Protein AF-B9THS4-F1 (afdb_monomer)

Organism: Ricinus communis (NCBI:txid3988)

Nearest PDB structures (foldseek):
  7nql-assembly1_BL  TM=8.645E-01  e=3.986E-08  Homo sapiens
  1j26-assembly1_A  TM=7.682E-01  e=1.396E-07  Mus musculus
  7l20-assembly1_p  TM=8.336E-01  e=6.831E-06  Homo sapiens
  7pnw-assembly1_1  TM=5.838E-01  e=2.404E-04  Mus musculus
  6zsg-assembly1_A1  TM=5.417E-01  e=1.096E-03  Homo sapiens

Structure (mmCIF, N/CA/C/O backbone):
data_AF-B9THS4-F1
#
_entry.id   AF-B9THS4-F1
#
loop_
_atom_site.group_PDB
_atom_site.id
_atom_site.type_symbol
_atom_site.label_atom_id
_atom_site.label_alt_id
_atom_site.label_comp_id
_atom_site.label_asym_id
_atom_site.label_entity_id
_atom_site.label_seq_id
_atom_site.pdbx_PDB_ins_code
_atom_site.Cartn_x
_atom_site.Cartn_y
_atom_site.Cartn_z
_atom_site.occupancy
_atom_site.B_iso_or_equiv
_atom_site.auth_seq_id
_atom_site.auth_comp_id
_atom_site.auth_asym_id
_atom_site.auth_atom_id
_atom_site.pdbx_PDB_model_num
ATOM 1 N N . MET A 1 1 ? 13.144 23.061 -13.893 1.00 38.75 1 MET A N 1
ATOM 2 C CA . MET A 1 1 ? 11.911 22.838 -13.105 1.00 38.75 1 MET A CA 1
ATOM 3 C C . MET A 1 1 ? 12.045 21.545 -12.310 1.00 38.75 1 MET A C 1
ATOM 5 O O . MET A 1 1 ? 11.688 20.489 -12.812 1.00 38.75 1 MET A O 1
ATOM 9 N N . ALA A 1 2 ? 12.609 21.603 -11.104 1.00 37.94 2 ALA A N 1
ATOM 10 C CA . ALA A 1 2 ? 12.740 20.443 -10.224 1.00 37.94 2 ALA A CA 1
ATOM 11 C C . ALA A 1 2 ? 12.026 20.760 -8.909 1.00 37.94 2 ALA A C 1
ATOM 13 O O . ALA A 1 2 ? 12.577 21.412 -8.031 1.00 37.94 2 ALA A O 1
ATOM 14 N N . ALA A 1 3 ? 10.767 20.346 -8.814 1.00 46.94 3 ALA A N 1
ATOM 15 C CA . ALA A 1 3 ? 9.977 20.435 -7.597 1.00 46.94 3 ALA A CA 1
ATOM 16 C C . ALA A 1 3 ? 9.198 19.128 -7.444 1.00 46.94 3 ALA A C 1
ATOM 18 O O . ALA A 1 3 ? 8.042 19.031 -7.843 1.00 46.94 3 ALA A O 1
ATOM 19 N N . THR A 1 4 ? 9.834 18.095 -6.893 1.00 42.94 4 THR A N 1
ATOM 20 C CA . THR A 1 4 ? 9.134 16.859 -6.523 1.00 42.94 4 THR A CA 1
ATOM 21 C C . THR A 1 4 ? 9.626 16.337 -5.178 1.00 42.94 4 THR A C 1
ATOM 23 O O . THR A 1 4 ? 10.477 15.462 -5.098 1.00 42.94 4 THR A O 1
ATOM 26 N N . ARG A 1 5 ? 9.002 16.892 -4.133 1.00 42.81 5 ARG A N 1
ATOM 27 C CA . ARG A 1 5 ? 8.392 16.151 -3.016 1.00 42.81 5 ARG A CA 1
ATOM 28 C C . ARG A 1 5 ? 9.317 15.244 -2.197 1.00 42.81 5 ARG A C 1
ATOM 30 O O . ARG A 1 5 ? 9.174 14.026 -2.185 1.00 42.81 5 ARG A O 1
ATOM 37 N N . THR A 1 6 ? 10.142 15.880 -1.375 1.00 42.28 6 THR A N 1
ATOM 38 C CA . THR A 1 6 ? 10.652 15.302 -0.126 1.00 42.28 6 THR A CA 1
ATOM 39 C C . THR A 1 6 ? 9.579 15.442 0.957 1.00 42.28 6 THR A C 1
ATOM 41 O O . THR A 1 6 ? 9.545 16.451 1.647 1.00 42.28 6 THR A O 1
ATOM 44 N N . ALA A 1 7 ? 8.659 14.480 1.068 1.00 47.56 7 ALA A N 1
ATOM 45 C CA . ALA A 1 7 ? 7.826 14.274 2.263 1.00 47.56 7 ALA A CA 1
ATOM 46 C C . ALA A 1 7 ? 6.984 13.006 2.078 1.00 47.56 7 ALA A C 1
ATOM 48 O O . ALA A 1 7 ? 5.902 13.051 1.493 1.00 47.56 7 ALA A O 1
ATOM 49 N N . THR A 1 8 ? 7.469 11.839 2.504 1.00 46.97 8 THR A N 1
ATOM 50 C CA . THR A 1 8 ? 6.607 10.640 2.565 1.00 46.97 8 THR A CA 1
ATOM 51 C C . THR A 1 8 ? 7.077 9.646 3.622 1.00 46.97 8 THR A C 1
ATOM 53 O O . THR A 1 8 ? 7.247 8.461 3.371 1.00 46.97 8 THR A O 1
ATOM 56 N N . THR A 1 9 ? 7.280 10.150 4.835 1.00 48.22 9 THR A N 1
ATOM 57 C CA . THR A 1 9 ? 7.424 9.342 6.054 1.00 48.22 9 THR A CA 1
ATOM 58 C C . THR A 1 9 ? 6.512 9.934 7.127 1.00 48.22 9 THR A C 1
ATOM 60 O O . THR A 1 9 ? 6.994 10.522 8.087 1.00 48.22 9 THR A O 1
ATOM 63 N N . MET A 1 10 ? 5.193 9.881 6.915 1.00 44.97 10 MET A N 1
ATOM 64 C CA . MET A 1 10 ? 4.196 10.479 7.821 1.00 44.97 10 MET A CA 1
ATOM 65 C C . MET A 1 10 ? 2.877 9.687 7.842 1.00 44.97 10 MET A C 1
ATOM 67 O O . MET A 1 10 ? 1.822 10.293 7.723 1.00 44.97 10 MET A O 1
ATOM 71 N N . ILE A 1 11 ? 2.890 8.348 7.929 1.00 54.62 11 ILE A N 1
ATOM 72 C CA . ILE A 1 11 ? 1.607 7.601 7.971 1.00 54.62 11 ILE A CA 1
ATOM 73 C C . ILE A 1 11 ? 1.424 6.677 9.191 1.00 54.62 11 ILE A C 1
ATOM 75 O O . ILE A 1 11 ? 0.288 6.461 9.587 1.00 54.62 11 ILE A O 1
ATOM 79 N N . LEU A 1 12 ? 2.467 6.284 9.937 1.00 46.41 12 LEU A N 1
ATOM 80 C CA . LEU A 1 12 ? 2.270 5.399 11.108 1.00 46.41 12 LEU A CA 1
ATOM 81 C C . LEU A 1 12 ? 2.688 5.941 12.485 1.00 46.41 12 LEU A C 1
ATOM 83 O O . LEU A 1 12 ? 2.545 5.234 13.480 1.00 46.41 12 LEU A O 1
ATOM 87 N N . LYS A 1 13 ? 3.144 7.196 12.607 1.00 42.81 13 LYS A N 1
ATOM 88 C CA . LYS A 1 13 ? 3.424 7.787 13.938 1.00 42.81 13 LYS A CA 1
ATOM 89 C C . LYS A 1 13 ? 2.198 8.399 14.629 1.00 42.81 13 LYS A C 1
ATOM 91 O O . LYS A 1 13 ? 2.188 8.483 15.852 1.00 42.81 13 LYS A O 1
ATOM 96 N N . GLU A 1 14 ? 1.149 8.743 13.884 1.00 43.16 14 GLU A N 1
ATOM 97 C CA . GLU A 1 14 ? -0.042 9.417 14.434 1.00 43.16 14 GLU A CA 1
ATOM 98 C C . GLU A 1 14 ? -1.097 8.463 15.023 1.00 43.16 14 GLU A C 1
ATOM 100 O O . GLU A 1 14 ? -1.969 8.895 15.772 1.00 43.16 14 GLU A O 1
ATOM 105 N N . MET A 1 15 ? -1.017 7.151 14.765 1.00 46.03 15 MET A N 1
ATOM 106 C CA . MET A 1 15 ? -1.983 6.195 15.332 1.00 46.03 15 MET A CA 1
ATOM 107 C C . MET A 1 15 ? -1.608 5.663 16.724 1.00 46.03 15 MET A C 1
ATOM 109 O O . MET A 1 15 ? -2.479 5.127 17.405 1.00 46.03 15 MET A O 1
ATOM 113 N N . VAL A 1 16 ? -0.362 5.837 17.192 1.00 44.09 16 VAL A N 1
ATOM 114 C CA . VAL A 1 16 ? 0.070 5.325 18.512 1.00 44.09 16 VAL A CA 1
ATOM 115 C C . VAL A 1 16 ? -0.050 6.372 19.632 1.00 44.09 16 VAL A C 1
ATOM 117 O O . VAL A 1 16 ? -0.263 6.002 20.783 1.00 44.09 16 VAL A O 1
ATOM 120 N N . TYR A 1 17 ? -0.011 7.679 19.338 1.00 44.03 17 TYR A N 1
ATOM 121 C CA . TYR A 1 17 ? -0.037 8.716 20.389 1.00 44.03 17 TYR A CA 1
ATOM 122 C C . TYR A 1 17 ? -1.425 9.245 20.782 1.00 44.03 17 TYR A C 1
ATOM 124 O O . TYR A 1 17 ? -1.550 9.921 21.803 1.00 44.03 17 TYR A O 1
ATOM 132 N N . CYS A 1 18 ? -2.495 8.904 20.059 1.00 35.47 18 CYS A N 1
ATOM 133 C CA . CYS A 1 18 ? -3.838 9.426 20.347 1.00 35.47 18 CYS A CA 1
ATOM 134 C C . CYS A 1 18 ? -4.707 8.500 21.228 1.00 35.47 18 CYS A C 1
ATOM 136 O O . CYS A 1 18 ? -5.932 8.592 21.205 1.00 35.47 18 CYS A O 1
ATOM 138 N N . ARG A 1 19 ? -4.093 7.600 22.016 1.00 37.38 19 ARG A N 1
ATOM 139 C CA . ARG A 1 19 ? -4.801 6.780 23.025 1.00 37.38 19 ARG A CA 1
ATOM 140 C C . ARG A 1 19 ? -4.338 7.004 24.471 1.00 37.38 19 ARG A C 1
ATOM 142 O O . ARG A 1 19 ? -4.827 6.313 25.355 1.00 37.38 19 ARG A O 1
ATOM 149 N N . LEU A 1 20 ? -3.443 7.968 24.733 1.00 38.69 20 LEU A N 1
ATOM 150 C CA . LEU A 1 20 ? -2.870 8.189 26.074 1.00 38.69 20 LEU A CA 1
ATOM 151 C C . LEU A 1 20 ? -3.111 9.583 26.685 1.00 38.69 20 LEU A C 1
ATOM 153 O O . LEU A 1 20 ? -2.377 9.995 27.578 1.00 38.69 20 LEU A O 1
ATOM 157 N N . ARG A 1 21 ? -4.118 10.340 26.229 1.00 40.75 21 ARG A N 1
ATOM 158 C CA . ARG A 1 21 ? -4.402 11.668 26.807 1.00 40.75 21 ARG A CA 1
ATOM 159 C C . ARG A 1 21 ? -5.883 12.014 26.878 1.00 40.75 21 ARG A C 1
ATOM 161 O O . ARG A 1 21 ? -6.275 13.089 26.454 1.00 40.75 21 ARG A O 1
ATOM 168 N N . LEU A 1 22 ? -6.707 11.126 27.425 1.00 41.06 22 LEU A N 1
ATOM 169 C CA . LEU A 1 22 ? -8.078 11.468 27.819 1.00 41.06 22 LEU A CA 1
ATOM 170 C C . LEU A 1 22 ? -8.482 10.691 29.076 1.00 41.06 22 LEU A C 1
ATOM 172 O O . LEU A 1 22 ? -9.355 9.835 29.033 1.00 41.06 22 LEU A O 1
ATOM 176 N N . SER A 1 23 ? -7.841 11.001 30.202 1.00 43.81 23 SER A N 1
ATOM 177 C CA . SER A 1 23 ? -8.435 10.801 31.529 1.00 43.81 23 SER A CA 1
ATOM 178 C C . SER A 1 23 ? -7.561 11.443 32.608 1.00 43.81 23 SER A C 1
ATOM 180 O O . SER A 1 23 ? -6.362 11.192 32.652 1.00 43.81 23 SER A O 1
ATOM 182 N N . PHE A 1 24 ? -8.208 12.208 33.491 1.00 43.06 24 PHE A N 1
ATOM 183 C CA . PHE A 1 24 ? -7.712 12.789 34.747 1.00 43.06 24 PHE A CA 1
ATOM 184 C C . PHE A 1 24 ? -6.861 14.067 34.697 1.00 43.06 24 PHE A C 1
ATOM 186 O O . PHE A 1 24 ? -5.642 14.049 34.570 1.00 43.06 24 PHE A O 1
ATOM 193 N N . SER A 1 25 ? -7.531 15.201 34.922 1.00 35.59 25 SER A N 1
ATOM 194 C CA . SER A 1 25 ? -7.175 16.206 35.948 1.00 35.59 25 SER A CA 1
ATOM 195 C C . SER A 1 25 ? -8.314 17.240 36.003 1.00 35.59 25 SER A C 1
ATOM 197 O O . SER A 1 25 ? -8.512 18.023 35.085 1.00 35.59 25 SER A O 1
ATOM 199 N N . SER A 1 26 ? -9.316 17.015 36.856 1.00 38.00 26 SER A N 1
ATOM 200 C CA . SER A 1 26 ? -9.448 17.639 38.185 1.00 38.00 26 SER A CA 1
ATOM 201 C C . SER A 1 26 ? -9.436 19.171 38.135 1.00 38.00 26 SER A C 1
ATOM 203 O O . SER A 1 26 ? -8.382 19.799 38.064 1.00 38.00 26 SER A O 1
ATOM 205 N N . LEU A 1 27 ? -10.641 19.742 38.206 1.00 37.12 27 LEU A N 1
ATOM 206 C CA . LEU A 1 27 ? -10.894 21.156 38.447 1.00 37.12 27 LEU A CA 1
ATOM 207 C C . LEU A 1 27 ? -10.423 21.558 39.856 1.00 37.12 27 LEU A C 1
ATOM 209 O O . LEU A 1 27 ? -10.904 21.038 40.858 1.00 37.12 27 LEU A O 1
ATOM 213 N N . SER A 1 28 ? -9.555 22.560 39.899 1.00 40.47 28 SER A N 1
ATOM 214 C CA . SER A 1 28 ? -9.364 23.539 40.976 1.00 40.47 28 SER A CA 1
ATOM 215 C C . SER A 1 28 ? -8.912 24.817 40.252 1.00 40.47 28 SER A C 1
ATOM 217 O O . SER A 1 28 ? -8.129 24.702 39.317 1.00 40.47 28 SER A O 1
ATOM 219 N N . SER A 1 29 ? -9.342 26.042 40.522 1.00 38.81 29 SER A N 1
ATOM 220 C CA . SER A 1 29 ? -9.765 26.668 41.765 1.00 38.81 29 SER A CA 1
ATOM 221 C C . SER A 1 29 ? -10.409 28.034 41.458 1.00 38.81 29 SER A C 1
ATOM 223 O O . SER A 1 29 ? -10.078 28.671 40.464 1.00 38.81 29 SER A O 1
ATOM 225 N N . SER A 1 30 ? -11.242 28.496 42.394 1.00 39.38 30 SER A N 1
ATOM 226 C CA . SER A 1 30 ? -11.372 29.893 42.852 1.00 39.38 30 SER A CA 1
ATOM 227 C C . SER A 1 30 ? -11.666 31.020 41.844 1.00 39.38 30 SER A C 1
ATOM 229 O O . SER A 1 30 ? -10.758 31.551 41.212 1.00 39.38 30 SER A O 1
ATOM 231 N N . SER A 1 31 ? -12.886 31.560 41.913 1.00 36.47 31 SER A N 1
ATOM 232 C CA . SER A 1 31 ? -13.112 33.012 41.858 1.00 36.47 31 SER A CA 1
ATOM 233 C C . SER A 1 31 ? -14.458 33.373 42.498 1.00 36.47 31 SER A C 1
ATOM 235 O O . SER A 1 31 ? -15.486 32.780 42.184 1.00 36.47 31 SER A O 1
ATOM 237 N N . LEU A 1 32 ? -14.388 34.320 43.434 1.00 45.16 32 LEU A N 1
ATOM 238 C CA . LEU A 1 32 ? -15.443 34.891 44.279 1.00 45.16 32 LEU A CA 1
ATOM 239 C C . LEU A 1 32 ? -16.627 35.463 43.474 1.00 45.16 32 LEU A C 1
ATOM 241 O O . LEU A 1 32 ? -16.454 35.870 42.325 1.00 45.16 32 LEU A O 1
ATOM 245 N N . PRO A 1 33 ? -17.788 35.639 44.126 1.00 36.41 33 PRO A N 1
ATOM 246 C CA . PRO A 1 33 ? -18.195 37.024 44.347 1.00 36.41 33 PRO A CA 1
ATOM 247 C C . PRO A 1 33 ? -18.680 37.304 45.774 1.00 36.41 33 PRO A C 1
ATOM 249 O O . PRO A 1 33 ? -19.296 36.480 46.446 1.00 36.41 33 PRO A O 1
ATOM 252 N N . SER A 1 34 ? -18.384 38.525 46.207 1.00 43.28 34 SER A N 1
ATOM 253 C CA . SER A 1 34 ? -18.917 39.193 47.387 1.00 43.28 34 SER A CA 1
ATOM 254 C C . SER A 1 34 ? -20.434 39.331 47.311 1.00 43.28 34 SER A C 1
ATOM 256 O O . SER A 1 34 ? -20.920 39.881 46.327 1.00 43.28 34 SER A O 1
ATOM 258 N N . LEU A 1 35 ? -21.151 38.974 48.376 1.00 34.22 35 LEU A N 1
ATOM 259 C CA . LEU A 1 35 ? -22.415 39.612 48.741 1.00 34.22 35 LEU A CA 1
ATOM 260 C C . LEU A 1 35 ? -22.569 39.567 50.266 1.00 34.22 35 LEU A C 1
ATOM 262 O O . LEU A 1 35 ? -22.484 38.517 50.900 1.00 34.22 35 LEU A O 1
ATOM 266 N N . CYS A 1 36 ? -22.725 40.762 50.827 1.00 39.53 36 CYS A N 1
ATOM 267 C CA . CYS A 1 36 ? -23.034 41.058 52.217 1.00 39.53 36 CYS A CA 1
ATOM 268 C C . CYS A 1 36 ? -24.343 40.390 52.657 1.00 39.53 36 CYS A C 1
ATOM 270 O O . CYS A 1 36 ? -25.239 40.255 51.830 1.00 39.53 36 CYS A O 1
ATOM 272 N N . LEU A 1 37 ? -24.473 40.083 53.954 1.00 32.53 37 LEU A N 1
ATOM 273 C CA . LEU A 1 37 ? -25.621 40.425 54.815 1.00 32.53 37 LEU A CA 1
ATOM 274 C C . LEU A 1 37 ? -25.436 39.787 56.210 1.00 32.53 37 LEU A C 1
ATOM 276 O O . LEU A 1 37 ? -25.385 38.572 56.372 1.00 32.53 37 LEU A O 1
ATOM 280 N N . THR A 1 38 ? -25.329 40.645 57.223 1.00 39.38 38 THR A N 1
ATOM 281 C CA . THR A 1 38 ? -25.757 40.395 58.614 1.00 39.38 38 THR A CA 1
ATOM 282 C C . THR A 1 38 ? -27.298 40.188 58.626 1.00 39.38 38 THR A C 1
ATOM 284 O O . THR A 1 38 ? -27.907 40.500 57.599 1.00 39.38 38 THR A O 1
ATOM 287 N N . PRO A 1 39 ? -27.993 39.739 59.707 1.00 45.59 39 PRO A N 1
ATOM 288 C CA . PRO A 1 39 ? -27.632 39.941 61.113 1.00 45.59 39 PRO A CA 1
ATOM 289 C C . PRO A 1 39 ? -28.055 38.866 62.155 1.00 45.59 39 PRO A C 1
ATOM 291 O O . PRO A 1 39 ? -28.818 37.942 61.907 1.00 45.59 39 PRO A O 1
ATOM 294 N N . THR A 1 40 ? -27.576 39.121 63.380 1.00 38.12 40 THR A N 1
ATOM 295 C CA . THR A 1 40 ? -28.212 38.904 64.700 1.00 38.12 40 THR A CA 1
ATOM 296 C C . THR A 1 40 ? -28.440 37.500 65.273 1.00 38.12 40 THR A C 1
ATOM 298 O O . THR A 1 40 ? -29.252 36.729 64.789 1.00 38.12 40 THR A O 1
ATOM 301 N N . ASN A 1 41 ? -27.820 37.335 66.453 1.00 37.91 41 ASN A N 1
ATOM 302 C CA . ASN A 1 41 ? -28.338 36.757 67.700 1.00 37.91 41 ASN A CA 1
ATOM 303 C C . ASN A 1 41 ? -29.000 35.373 67.645 1.00 37.91 41 ASN A C 1
ATOM 305 O O . ASN A 1 41 ? -30.111 35.247 67.155 1.00 37.91 41 ASN A O 1
ATOM 309 N N . LEU A 1 42 ? -28.421 34.399 68.360 1.00 36.72 42 LEU A N 1
ATOM 310 C CA . LEU A 1 42 ? -29.076 33.793 69.530 1.00 36.72 42 LEU A CA 1
ATOM 311 C C . LEU A 1 42 ? -28.141 32.792 70.248 1.00 36.72 42 LEU A C 1
ATOM 313 O O . LEU A 1 42 ? -27.578 31.895 69.634 1.00 36.72 42 LEU A O 1
ATOM 317 N N . HIS A 1 43 ? -28.073 32.940 71.572 1.00 35.12 43 HIS A N 1
ATOM 318 C CA . HIS A 1 43 ? -27.769 31.926 72.590 1.00 35.12 43 HIS A CA 1
ATOM 319 C C . HIS A 1 43 ? -26.413 31.197 72.563 1.00 35.12 43 HIS A C 1
ATOM 321 O O . HIS A 1 43 ? -26.259 30.084 72.064 1.00 35.12 43 HIS A O 1
ATOM 327 N N . ALA A 1 44 ? -25.460 31.779 73.298 1.00 36.56 44 ALA A N 1
ATOM 328 C CA . ALA A 1 44 ? -24.335 31.061 73.880 1.00 36.56 44 ALA A CA 1
ATOM 329 C C . ALA A 1 44 ? -24.837 30.065 74.945 1.00 36.56 44 ALA A C 1
ATOM 331 O O . ALA A 1 44 ? -25.009 30.412 76.112 1.00 36.56 44 ALA A O 1
ATOM 332 N N . ASN A 1 45 ? -25.055 28.812 74.548 1.00 40.06 45 ASN A N 1
ATOM 333 C CA . ASN A 1 45 ? -25.117 27.706 75.496 1.00 40.06 45 ASN A CA 1
ATOM 334 C C . ASN A 1 45 ? -23.686 27.353 75.907 1.00 40.06 45 ASN A C 1
ATOM 336 O O . ASN A 1 45 ? -22.941 26.717 75.162 1.00 40.06 45 ASN A O 1
ATOM 340 N N . ALA A 1 46 ? -23.300 27.796 77.102 1.00 40.91 46 ALA A N 1
ATOM 341 C CA . ALA A 1 46 ? -22.074 27.380 77.761 1.00 40.91 46 ALA A CA 1
ATOM 342 C C . ALA A 1 46 ? -22.143 25.873 78.053 1.00 40.91 46 ALA A C 1
ATOM 344 O O . ALA A 1 46 ? -22.703 25.437 79.061 1.00 40.91 46 ALA A O 1
ATOM 345 N N . VAL A 1 47 ? -21.578 25.060 77.160 1.00 37.75 47 VAL A N 1
ATOM 346 C CA . VAL A 1 47 ? -21.336 23.644 77.432 1.00 37.75 47 VAL A CA 1
ATOM 347 C C . VAL A 1 47 ? -20.215 23.580 78.465 1.00 37.75 47 VAL A C 1
ATOM 349 O O . VAL A 1 47 ? -19.044 23.797 78.158 1.00 37.75 47 VAL A O 1
ATOM 352 N N . LYS A 1 48 ? -20.587 23.326 79.722 1.00 3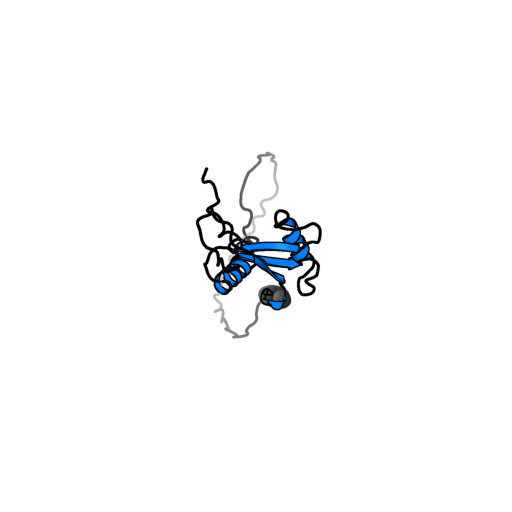8.38 48 LYS A N 1
ATOM 353 C CA . LYS A 1 48 ? -19.645 22.991 80.790 1.00 38.38 48 LYS A CA 1
ATOM 354 C C . LYS A 1 48 ? -18.889 21.728 80.374 1.00 38.38 48 LYS A C 1
ATOM 356 O O . LYS A 1 48 ? -19.450 20.635 80.403 1.00 38.38 48 LYS A O 1
ATOM 361 N N . PHE A 1 49 ? -17.618 21.871 80.011 1.00 30.38 49 PHE A N 1
ATOM 362 C CA . PHE A 1 49 ? -16.696 20.743 79.941 1.00 30.38 49 PHE A CA 1
ATOM 363 C C . PHE A 1 49 ? -16.437 20.263 81.370 1.00 30.38 49 PHE A C 1
ATOM 365 O O . PHE A 1 49 ? -15.618 20.819 82.099 1.00 30.38 49 PHE A O 1
ATOM 372 N N . THR A 1 50 ? -17.161 19.236 81.804 1.00 41.09 50 THR A N 1
ATOM 373 C CA . THR A 1 50 ? -16.722 18.436 82.943 1.00 41.09 50 THR A CA 1
ATOM 374 C C . THR A 1 50 ? -15.543 17.596 82.465 1.00 41.09 50 THR A C 1
ATOM 376 O O . THR A 1 50 ? -15.742 16.614 81.747 1.00 41.09 50 THR A O 1
ATOM 379 N N . CYS A 1 51 ? -14.319 17.974 82.836 1.00 36.44 51 CYS A N 1
ATOM 380 C CA . CYS A 1 51 ? -13.173 17.072 82.763 1.00 36.44 51 CYS A CA 1
ATOM 381 C C . CYS A 1 51 ? -13.427 15.916 83.734 1.00 36.44 51 CYS A C 1
ATOM 383 O O . CYS A 1 51 ? -13.126 15.997 84.921 1.00 36.44 51 CYS A O 1
ATOM 385 N N . ARG A 1 52 ? -14.052 14.850 83.234 1.00 40.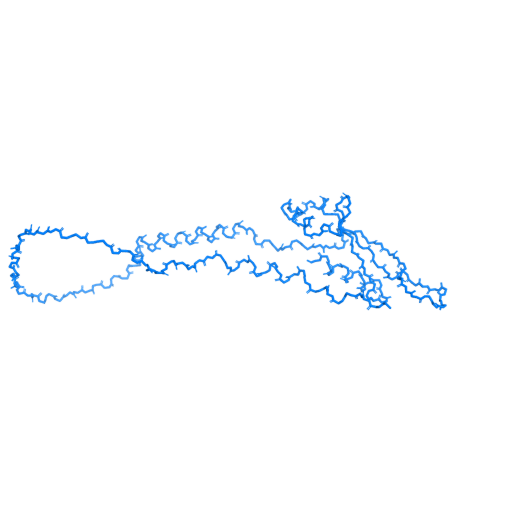28 52 ARG A N 1
ATOM 386 C CA . ARG A 1 52 ? -14.002 13.546 83.884 1.00 40.28 52 ARG A CA 1
ATOM 387 C C . ARG A 1 52 ? -12.586 13.023 83.658 1.00 40.28 52 ARG A C 1
ATOM 389 O O . ARG A 1 52 ? -12.162 12.940 82.508 1.00 40.28 52 ARG A O 1
ATOM 396 N N . GLU A 1 53 ? -11.881 12.755 84.755 1.00 40.47 53 GLU A N 1
ATOM 397 C CA . GLU A 1 53 ? -10.595 12.052 84.819 1.00 40.47 53 GLU A CA 1
ATOM 398 C C . GLU A 1 53 ? -10.435 11.073 83.647 1.00 40.47 53 GLU A C 1
ATOM 400 O O . GLU A 1 53 ? -11.203 10.116 83.506 1.00 40.47 53 GLU A O 1
ATOM 405 N N . LEU A 1 54 ? -9.452 11.341 82.785 1.00 50.09 54 LEU A N 1
ATOM 406 C CA . LEU A 1 54 ? -9.019 10.405 81.758 1.00 50.09 54 LEU A CA 1
ATOM 407 C C . LEU A 1 54 ? -8.383 9.213 82.473 1.00 50.09 54 LEU A C 1
ATOM 409 O O . LEU A 1 54 ? -7.182 9.195 82.734 1.00 50.09 54 LEU A O 1
ATOM 413 N N . SER A 1 55 ? -9.183 8.193 82.778 1.00 53.72 55 SER A N 1
ATOM 414 C CA . SER A 1 55 ? -8.629 6.889 83.108 1.00 53.72 55 SER A CA 1
ATOM 415 C C . SER A 1 55 ? -7.878 6.398 81.872 1.00 53.72 55 SER A C 1
ATOM 417 O O . SER A 1 55 ? -8.502 6.061 80.862 1.00 53.72 55 SER A O 1
ATOM 419 N N . PHE A 1 56 ? -6.546 6.368 81.939 1.00 48.03 56 PHE A N 1
ATOM 420 C CA . PHE A 1 56 ? -5.710 5.670 80.967 1.00 48.03 56 PHE A CA 1
ATOM 421 C C . PHE A 1 56 ? -5.977 4.166 81.095 1.00 48.03 56 PHE A C 1
ATOM 423 O O . PHE A 1 56 ? -5.219 3.415 81.708 1.00 48.03 56 PHE A O 1
ATOM 430 N N . SER A 1 57 ? -7.087 3.702 80.526 1.00 56.19 57 SER A N 1
ATOM 431 C CA . SER A 1 57 ? -7.225 2.294 80.209 1.00 56.19 57 SER A CA 1
ATOM 432 C C . SER A 1 57 ? -6.234 2.001 79.088 1.00 56.19 57 SER A C 1
ATOM 434 O O . SER A 1 57 ? -6.204 2.652 78.042 1.00 56.19 57 SER A O 1
ATOM 436 N N . ARG A 1 58 ? -5.346 1.041 79.339 1.00 49.25 58 ARG A N 1
ATOM 437 C CA . ARG A 1 58 ? -4.389 0.570 78.344 1.00 49.25 58 ARG A CA 1
ATOM 438 C C . ARG A 1 58 ? -5.193 -0.072 77.217 1.00 49.25 58 ARG A C 1
ATOM 440 O O . ARG A 1 58 ? -5.642 -1.208 77.359 1.00 49.25 58 ARG A O 1
ATOM 447 N N . ILE A 1 59 ? -5.406 0.665 76.128 1.00 58.56 59 ILE A N 1
ATOM 448 C CA . ILE A 1 59 ? -6.015 0.130 74.912 1.00 58.56 59 ILE A CA 1
ATOM 449 C C . ILE A 1 59 ? -5.093 -0.995 74.439 1.00 58.56 59 ILE A C 1
ATOM 451 O O . ILE A 1 59 ? -3.982 -0.759 73.966 1.00 58.56 59 ILE A O 1
ATOM 455 N N . ARG A 1 60 ? -5.523 -2.242 74.639 1.00 53.78 60 ARG A N 1
ATOM 456 C CA . ARG A 1 60 ? -4.875 -3.402 74.036 1.00 53.78 60 ARG A CA 1
ATOM 457 C C . ARG A 1 60 ? -5.358 -3.447 72.594 1.00 53.78 60 ARG A C 1
ATOM 459 O O . ARG A 1 60 ? -6.446 -3.942 72.320 1.00 53.78 60 ARG A O 1
ATOM 466 N N . CYS A 1 61 ? -4.569 -2.881 71.688 1.00 52.19 61 CYS A N 1
ATOM 467 C CA . CYS A 1 61 ? -4.763 -3.090 70.262 1.00 52.19 61 CYS A CA 1
ATOM 468 C C . CYS A 1 61 ? -4.477 -4.569 69.980 1.00 52.19 61 CYS A C 1
ATOM 470 O O . CYS A 1 61 ? -3.323 -4.989 69.972 1.00 52.19 61 CYS A O 1
ATOM 472 N N . THR A 1 62 ? -5.522 -5.375 69.814 1.00 52.12 62 THR A N 1
ATOM 473 C CA . THR A 1 62 ? -5.388 -6.715 69.247 1.00 52.12 62 THR A CA 1
ATOM 474 C C . THR A 1 62 ? -5.245 -6.528 67.742 1.00 52.12 62 THR A C 1
ATOM 476 O O . THR A 1 62 ? -6.207 -6.154 67.072 1.00 52.12 62 THR A O 1
ATOM 479 N N . SER A 1 63 ? -4.041 -6.718 67.206 1.00 46.91 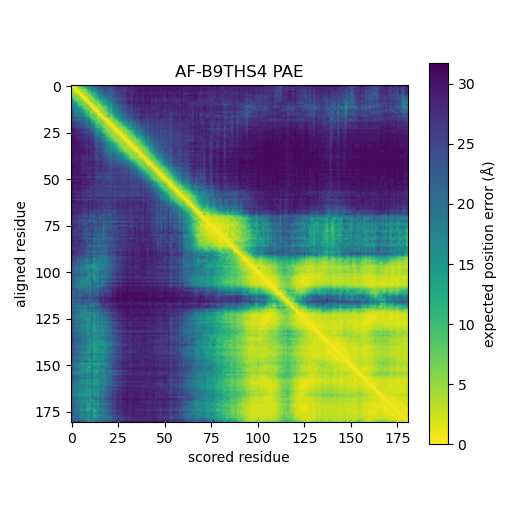63 SER A N 1
ATOM 480 C CA . SER A 1 63 ? -3.848 -6.852 65.764 1.00 46.91 63 SER A CA 1
ATOM 481 C C . SER A 1 63 ? -4.423 -8.203 65.345 1.00 46.91 63 SER A C 1
ATOM 483 O O . SER A 1 63 ? -3.713 -9.203 65.287 1.00 46.91 63 SER A O 1
ATOM 485 N N . SER A 1 64 ? -5.736 -8.261 65.139 1.00 48.97 64 SER A N 1
ATOM 486 C CA . SER A 1 64 ? -6.315 -9.352 64.372 1.00 48.97 64 SER A CA 1
ATOM 487 C C . SER A 1 64 ? -5.855 -9.140 62.936 1.00 48.97 64 SER A C 1
ATOM 489 O O . SER A 1 64 ? -6.272 -8.171 62.299 1.00 48.97 64 SER A O 1
ATOM 491 N N . ASP A 1 65 ? -4.994 -10.024 62.436 1.00 53.28 65 ASP A N 1
ATOM 492 C CA . ASP A 1 65 ? -4.651 -10.155 61.014 1.00 53.28 65 ASP A CA 1
ATOM 493 C C . ASP A 1 65 ? -5.853 -10.677 60.203 1.00 53.28 65 ASP A C 1
ATOM 495 O O . ASP A 1 65 ? -5.742 -11.548 59.339 1.00 53.28 65 ASP A O 1
ATOM 499 N N . ASP A 1 66 ? -7.041 -10.139 60.466 1.00 55.72 66 ASP A N 1
ATOM 500 C CA . ASP A 1 66 ? -8.173 -10.295 59.583 1.00 55.72 66 ASP A CA 1
ATOM 501 C C . ASP A 1 66 ? -7.917 -9.338 58.430 1.00 55.72 66 ASP A C 1
ATOM 503 O O . ASP A 1 66 ? -7.946 -8.116 58.594 1.00 55.72 66 ASP A O 1
ATOM 507 N N . LYS A 1 67 ? -7.660 -9.890 57.243 1.00 58.94 67 LYS A N 1
ATOM 508 C CA . LYS A 1 67 ? -7.638 -9.161 55.969 1.00 58.94 67 LYS A CA 1
ATOM 509 C C . LYS A 1 67 ? -9.039 -8.604 55.672 1.00 58.94 67 LYS A C 1
ATOM 511 O O . LYS A 1 67 ? -9.692 -8.994 54.710 1.00 58.94 67 LYS A O 1
ATOM 516 N N . LYS A 1 68 ? -9.548 -7.713 56.521 1.00 56.53 68 LYS A N 1
ATOM 517 C CA . LYS A 1 68 ? -10.850 -7.073 56.399 1.00 56.53 68 LYS A CA 1
ATOM 518 C C . LYS A 1 68 ? -10.661 -5.864 55.505 1.00 56.53 68 LYS A C 1
ATOM 520 O O . LYS A 1 68 ? -10.506 -4.731 55.955 1.00 56.53 68 LYS A O 1
ATOM 525 N N . VAL A 1 69 ? -10.601 -6.139 54.207 1.00 61.22 69 VAL A N 1
ATOM 526 C CA . VAL A 1 69 ? -10.657 -5.099 53.185 1.00 61.22 69 VAL A CA 1
ATOM 527 C C . VAL A 1 69 ? -11.945 -4.310 53.435 1.00 61.22 69 VAL A C 1
ATOM 529 O O . VAL A 1 69 ? -13.038 -4.872 53.452 1.00 61.22 69 VAL A O 1
ATOM 532 N N . SER A 1 70 ? -11.809 -3.017 53.734 1.00 77.50 70 SER A N 1
ATOM 533 C CA . SER A 1 70 ? -12.948 -2.124 53.969 1.00 77.50 70 SER A CA 1
ATOM 534 C C . SER A 1 70 ? -13.907 -2.173 52.775 1.00 77.50 70 SER A C 1
ATOM 536 O O . SER A 1 70 ? -13.448 -2.203 51.636 1.00 77.50 70 SER A O 1
ATOM 538 N N . ALA A 1 71 ? -15.224 -2.121 53.005 1.00 80.75 71 ALA A N 1
ATOM 539 C CA . ALA A 1 71 ? -16.241 -2.208 51.945 1.00 80.75 71 ALA A CA 1
ATOM 540 C C . ALA A 1 71 ? -16.040 -1.184 50.805 1.00 80.75 71 ALA A C 1
ATOM 542 O O . ALA A 1 71 ? -16.426 -1.410 49.662 1.00 80.75 71 ALA A O 1
ATOM 543 N N . ARG A 1 72 ? -15.392 -0.048 51.097 1.00 77.50 72 ARG A N 1
ATOM 544 C CA . ARG A 1 72 ? -15.009 0.936 50.073 1.00 77.50 72 ARG A CA 1
ATOM 545 C C . ARG A 1 72 ? -13.857 0.459 49.190 1.00 77.50 72 ARG A C 1
ATOM 547 O O . ARG A 1 72 ? -13.870 0.716 47.993 1.00 77.50 72 ARG A O 1
ATOM 554 N N . LEU A 1 73 ? -12.875 -0.228 49.771 1.00 81.88 73 LEU A N 1
ATOM 555 C CA . LEU A 1 73 ? -11.742 -0.788 49.034 1.00 81.88 73 LEU A CA 1
ATOM 556 C C . LEU A 1 73 ? -12.189 -1.944 48.135 1.00 81.88 73 LEU A C 1
ATOM 558 O O . LEU A 1 73 ? -11.747 -2.000 46.993 1.00 81.88 73 LEU A O 1
ATOM 562 N N . SER A 1 74 ? -13.114 -2.796 48.593 1.00 86.56 74 SER A N 1
ATOM 563 C CA . SER A 1 74 ? -13.666 -3.869 47.755 1.00 86.56 74 SER A CA 1
ATOM 564 C C . SER A 1 74 ? -14.457 -3.319 46.567 1.00 86.56 74 SER A C 1
ATOM 566 O O . SER A 1 74 ? -14.297 -3.806 45.454 1.00 86.56 74 SER A O 1
ATOM 568 N N . GLN A 1 75 ? -15.244 -2.255 46.769 1.00 90.19 75 GLN A N 1
ATOM 569 C CA . GLN A 1 75 ? -15.999 -1.621 45.684 1.00 90.19 75 GLN A CA 1
ATOM 570 C C . GLN A 1 75 ? -15.081 -1.016 44.611 1.00 90.19 75 GLN A C 1
ATOM 572 O O . GLN A 1 75 ? -15.347 -1.143 43.418 1.00 90.19 75 GLN A O 1
ATOM 577 N N . VAL A 1 76 ? -13.995 -0.353 45.025 1.00 91.62 76 VAL A N 1
ATOM 578 C CA . VAL A 1 76 ? -13.016 0.227 44.091 1.00 91.62 76 VAL A CA 1
ATOM 579 C C . VAL A 1 76 ? -12.260 -0.870 43.345 1.00 91.62 76 VAL A C 1
ATOM 581 O O . VAL A 1 76 ? -12.093 -0.764 42.133 1.00 91.62 76 VAL A O 1
ATOM 584 N N . GLN A 1 77 ? -11.845 -1.935 44.038 1.00 90.62 77 GLN A N 1
ATOM 585 C CA . GLN A 1 77 ? -11.200 -3.091 43.408 1.00 90.62 77 GLN A CA 1
ATOM 586 C C . GLN A 1 77 ? -12.111 -3.733 42.359 1.00 90.62 77 GLN A C 1
ATOM 588 O O . GLN A 1 77 ? -11.659 -3.982 41.249 1.00 90.62 77 GLN A O 1
ATOM 593 N N . GLN A 1 78 ? 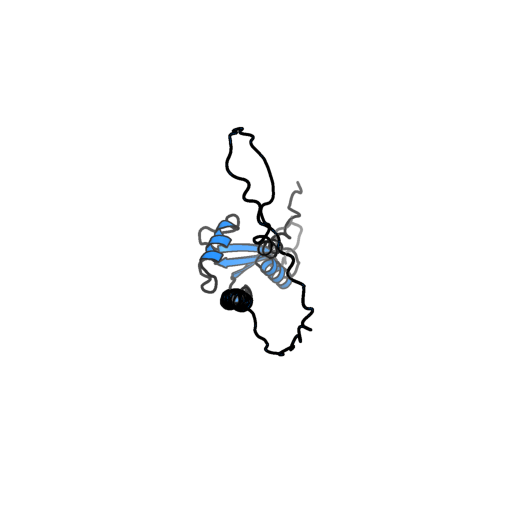-13.399 -3.901 42.663 1.00 92.12 78 GLN A N 1
ATOM 594 C CA . GLN A 1 78 ? -14.374 -4.471 41.736 1.00 92.12 78 GLN A CA 1
ATOM 595 C C . GLN A 1 78 ? -14.595 -3.588 40.498 1.00 92.12 78 GLN A C 1
ATOM 597 O O . GLN A 1 78 ? -14.635 -4.100 39.384 1.00 92.12 78 GLN A O 1
ATOM 602 N N . LEU A 1 79 ? -14.668 -2.262 40.665 1.00 91.44 79 LEU A N 1
ATOM 603 C CA . LEU A 1 79 ? -14.774 -1.323 39.540 1.00 91.44 79 LEU A CA 1
ATOM 604 C C . LEU A 1 79 ? -13.544 -1.352 38.626 1.00 91.44 79 LEU A C 1
ATOM 606 O O . LEU A 1 79 ? -13.683 -1.228 37.410 1.00 91.44 79 LEU A O 1
ATOM 610 N N . LEU A 1 80 ? -12.349 -1.494 39.203 1.00 91.31 80 LEU A N 1
ATOM 611 C CA . LEU A 1 80 ? -11.114 -1.637 38.434 1.00 91.31 80 LEU A CA 1
ATOM 612 C C . LEU A 1 80 ? -11.094 -2.964 37.677 1.00 91.31 80 LEU A C 1
ATOM 614 O O . LEU A 1 80 ? -10.788 -2.969 36.491 1.00 91.31 80 LEU A O 1
ATOM 618 N N . GLN A 1 81 ? -11.497 -4.053 38.328 1.00 88.94 81 GLN A N 1
ATOM 619 C CA . GLN A 1 81 ? -11.550 -5.382 37.724 1.00 88.94 81 GLN A CA 1
ATOM 620 C C . GLN A 1 81 ? -12.552 -5.433 36.564 1.00 88.94 81 GLN A C 1
ATOM 622 O O . GLN A 1 81 ? -12.226 -5.905 35.484 1.00 88.94 81 GLN A O 1
ATOM 627 N N . GLU A 1 82 ? -13.732 -4.836 36.730 1.00 88.25 82 GLU A N 1
ATOM 628 C CA . GLU A 1 82 ? -14.731 -4.732 35.663 1.00 88.25 82 GLU A CA 1
ATOM 629 C C . GLU A 1 82 ? -14.248 -3.836 34.505 1.00 88.25 82 GLU A C 1
ATOM 631 O O . GLU A 1 82 ? -14.520 -4.102 33.332 1.00 88.25 82 GLU A O 1
ATOM 636 N N . ALA A 1 83 ? -13.506 -2.764 34.807 1.00 81.44 83 ALA A N 1
ATOM 637 C CA . ALA A 1 83 ? -12.886 -1.922 33.787 1.00 81.44 83 ALA A CA 1
ATOM 638 C C . ALA A 1 83 ? -11.773 -2.663 33.026 1.00 81.44 83 ALA A C 1
ATOM 640 O O . ALA A 1 83 ? -11.667 -2.504 31.809 1.00 81.44 83 ALA A O 1
ATOM 641 N N . GLU A 1 84 ? -10.982 -3.485 33.717 1.00 85.38 84 GLU A N 1
ATOM 642 C CA . GLU A 1 84 ? -9.968 -4.357 33.125 1.00 85.38 84 GLU A CA 1
ATOM 643 C C . GLU A 1 84 ? -10.611 -5.442 32.258 1.00 85.38 84 GLU A C 1
ATOM 645 O O . GLU A 1 84 ? -10.214 -5.608 31.111 1.00 85.38 84 GLU A O 1
ATOM 650 N N . GLU A 1 85 ? -11.665 -6.109 32.726 1.00 79.81 85 GLU A N 1
ATOM 651 C CA . GLU A 1 85 ? -12.422 -7.101 31.952 1.00 79.81 85 GLU A CA 1
ATOM 652 C C . GLU A 1 85 ? -13.060 -6.480 30.696 1.00 79.81 85 GLU A C 1
ATOM 654 O O . GLU A 1 85 ? -13.012 -7.064 29.606 1.00 79.81 85 GLU A O 1
ATOM 659 N N . ARG A 1 86 ? -13.577 -5.246 30.791 1.00 73.50 86 ARG A N 1
ATOM 660 C CA . ARG A 1 86 ? -14.046 -4.464 29.630 1.00 73.50 86 ARG A CA 1
ATOM 661 C C . ARG A 1 86 ? -12.911 -4.076 28.676 1.00 73.50 86 ARG A C 1
ATOM 663 O O . ARG A 1 86 ? -13.121 -4.030 27.465 1.00 73.50 86 ARG A O 1
ATOM 670 N N . ALA A 1 87 ? -11.712 -3.807 29.189 1.00 71.50 87 ALA A N 1
ATOM 671 C CA . ALA A 1 87 ? -10.543 -3.495 28.370 1.00 71.50 87 ALA A CA 1
ATOM 672 C C . ALA A 1 87 ? -9.944 -4.741 27.696 1.00 71.50 87 ALA A C 1
ATOM 674 O O . ALA A 1 87 ? -9.495 -4.651 26.557 1.00 71.50 87 ALA A O 1
ATOM 675 N N . ILE A 1 88 ? -9.967 -5.895 28.366 1.00 67.69 88 ILE A N 1
ATOM 676 C CA . ILE A 1 88 ? -9.466 -7.178 27.853 1.00 67.69 88 ILE A CA 1
ATOM 677 C C . ILE A 1 88 ? -10.432 -7.757 26.810 1.00 67.69 88 ILE A C 1
ATOM 679 O O . ILE A 1 88 ? -9.992 -8.303 25.800 1.00 67.69 88 ILE A O 1
ATOM 683 N N . SER A 1 89 ? -11.744 -7.596 27.012 1.00 64.25 89 SER A N 1
ATOM 684 C CA . SER A 1 89 ? -12.768 -8.007 26.036 1.00 64.25 89 SER A CA 1
ATOM 685 C C . SER A 1 89 ? -12.823 -7.117 24.791 1.00 64.25 89 SER A C 1
ATOM 687 O O . SER A 1 89 ? -13.289 -7.562 23.74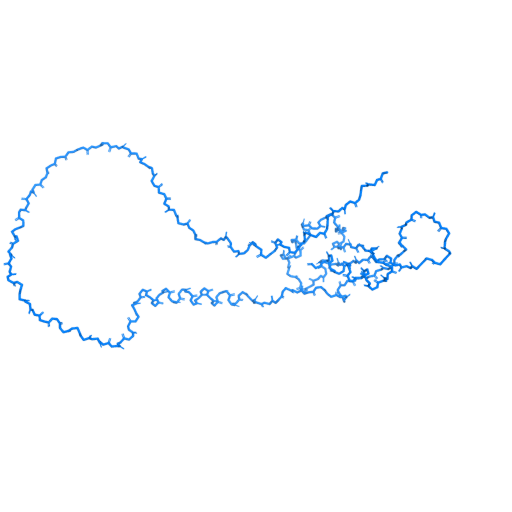1 1.00 64.25 89 SER A O 1
ATOM 689 N N . ALA A 1 90 ? -12.294 -5.890 24.857 1.00 64.69 90 ALA A N 1
ATOM 690 C CA . ALA A 1 90 ? -11.976 -5.094 23.677 1.00 64.69 90 ALA A CA 1
ATOM 691 C C . ALA A 1 90 ? -10.744 -5.702 22.981 1.00 64.69 90 ALA A C 1
ATOM 693 O O . ALA A 1 90 ? -9.636 -5.190 23.112 1.00 64.69 90 ALA A O 1
ATOM 694 N N . GLY A 1 91 ? -10.967 -6.829 22.296 1.00 63.56 91 GLY A N 1
ATOM 695 C CA . GLY A 1 91 ? -9.976 -7.750 21.740 1.00 63.56 91 GLY A CA 1
ATOM 696 C C . GLY A 1 91 ? -8.618 -7.136 21.406 1.00 63.56 91 GLY A C 1
ATOM 697 O O . GLY A 1 91 ? -8.503 -6.241 20.568 1.00 63.56 91 GLY A O 1
ATOM 698 N N . ASN A 1 92 ? -7.578 -7.673 22.041 1.00 68.12 92 ASN A N 1
ATOM 699 C CA . ASN A 1 92 ? -6.175 -7.343 21.793 1.00 68.12 92 ASN A CA 1
ATOM 700 C C . ASN A 1 92 ? -5.654 -8.034 20.519 1.00 68.12 92 ASN A C 1
ATOM 702 O O . ASN A 1 92 ? -4.560 -8.597 20.498 1.00 68.12 92 ASN A O 1
ATOM 706 N N . GLU A 1 93 ? -6.469 -8.042 19.464 1.00 72.00 93 GLU A N 1
ATOM 707 C CA . GLU A 1 93 ? -6.071 -8.616 18.189 1.00 72.00 93 GLU A CA 1
ATOM 708 C C . GLU A 1 93 ? -5.089 -7.660 17.502 1.00 72.00 93 GLU A C 1
ATOM 710 O O . GLU A 1 93 ? -5.354 -6.452 17.412 1.00 72.00 93 GLU A O 1
ATOM 715 N N . PRO A 1 94 ? -3.935 -8.162 17.027 1.00 76.50 94 PRO A N 1
ATOM 716 C CA . PRO A 1 94 ? -2.976 -7.329 16.327 1.00 76.50 94 PRO A CA 1
ATOM 717 C C . PRO A 1 94 ? -3.641 -6.695 15.099 1.00 76.50 94 PRO A C 1
ATOM 719 O O . PRO A 1 94 ? -4.487 -7.327 14.458 1.00 76.50 94 PRO A O 1
ATOM 722 N N . PRO A 1 95 ? -3.254 -5.458 14.731 1.00 77.69 95 PRO A N 1
ATOM 723 C CA . PRO A 1 95 ? -3.831 -4.802 13.572 1.00 77.69 95 PRO A CA 1
ATOM 724 C C . PRO A 1 95 ? -3.634 -5.697 12.343 1.00 77.69 95 PRO A C 1
ATOM 726 O O . PRO A 1 95 ? -2.515 -6.177 12.105 1.00 77.69 95 PRO A O 1
ATOM 729 N N . PRO A 1 96 ? -4.704 -5.953 11.574 1.00 81.38 96 PRO A N 1
ATOM 730 C CA . PRO A 1 96 ? -4.629 -6.858 10.446 1.00 81.38 96 PRO A CA 1
ATOM 731 C C . PRO A 1 96 ? -3.632 -6.319 9.416 1.00 81.38 96 PRO A C 1
ATOM 733 O O . PRO A 1 96 ? -3.701 -5.163 8.994 1.00 81.38 96 PRO A O 1
ATOM 736 N N . LYS A 1 97 ? -2.664 -7.157 9.037 1.00 87.06 97 LYS A N 1
ATOM 737 C CA . LYS A 1 97 ? -1.592 -6.778 8.111 1.00 87.06 97 LYS A CA 1
ATOM 738 C C . LYS A 1 97 ? -2.009 -7.053 6.673 1.00 87.06 97 LYS A C 1
ATOM 740 O O . LYS A 1 97 ? -2.436 -8.157 6.340 1.00 87.06 97 LYS A O 1
ATOM 745 N N . ILE A 1 98 ? -1.803 -6.071 5.800 1.00 90.00 98 ILE A N 1
ATOM 746 C CA . ILE A 1 98 ? -2.010 -6.241 4.362 1.00 90.00 98 ILE A CA 1
ATOM 747 C C . ILE A 1 98 ? -0.840 -7.049 3.790 1.00 90.00 98 ILE A C 1
ATOM 749 O O . ILE A 1 98 ? 0.323 -6.656 3.915 1.00 90.00 98 ILE A O 1
ATOM 753 N N . THR A 1 99 ? -1.149 -8.191 3.178 1.00 91.06 99 THR A N 1
ATOM 754 C CA . THR A 1 99 ? -0.187 -9.063 2.494 1.00 91.06 99 THR A CA 1
ATOM 755 C C . THR A 1 99 ? -0.325 -8.927 0.978 1.00 91.06 99 THR A C 1
ATOM 757 O O . THR A 1 99 ? -1.286 -8.347 0.471 1.00 91.06 99 THR A O 1
ATOM 760 N N . LEU A 1 100 ? 0.627 -9.498 0.232 1.00 90.75 100 LEU A N 1
ATOM 761 C CA . LEU A 1 100 ? 0.613 -9.478 -1.235 1.00 90.75 100 LEU A CA 1
ATOM 762 C C . LEU A 1 100 ? -0.620 -10.165 -1.848 1.00 90.75 100 LEU A C 1
ATOM 764 O O . LEU A 1 100 ? -0.992 -9.829 -2.964 1.00 90.75 100 LEU A O 1
ATOM 768 N N . GLY A 1 101 ? -1.272 -11.082 -1.126 1.00 90.81 101 GLY A N 1
ATOM 769 C CA . GLY A 1 101 ? -2.489 -11.749 -1.600 1.00 90.81 101 GLY A CA 1
ATOM 770 C C . GLY A 1 101 ? -3.720 -10.839 -1.651 1.00 90.81 101 GLY A C 1
ATOM 771 O O . GLY A 1 101 ? -4.683 -11.160 -2.336 1.00 90.81 101 GLY A O 1
ATOM 772 N N . HIS A 1 102 ? -3.694 -9.697 -0.959 1.00 91.25 102 HIS A N 1
ATOM 773 C CA . HIS A 1 102 ? -4.811 -8.748 -0.925 1.00 91.25 102 HIS A CA 1
ATOM 774 C C . HIS A 1 102 ? -4.680 -7.621 -1.958 1.00 91.25 102 HIS A C 1
ATOM 776 O O . HIS A 1 102 ? -5.558 -6.765 -2.043 1.00 91.25 102 HIS A O 1
ATOM 782 N N . VAL A 1 103 ? -3.577 -7.573 -2.711 1.00 93.56 103 VAL A N 1
ATOM 783 C CA . VAL A 1 103 ? -3.262 -6.470 -3.625 1.00 93.56 103 VAL A CA 1
ATOM 784 C C . VAL A 1 103 ? -3.014 -6.979 -5.036 1.00 93.56 103 VAL A C 1
ATOM 786 O O . VAL A 1 103 ? -2.408 -8.024 -5.251 1.00 93.56 103 VAL A O 1
ATOM 789 N N . THR A 1 104 ? -3.442 -6.198 -6.021 1.00 95.12 104 THR A N 1
ATOM 790 C CA . THR A 1 104 ? -3.119 -6.452 -7.426 1.00 95.12 104 THR A CA 1
ATOM 791 C C . THR A 1 104 ? -1.855 -5.688 -7.789 1.00 95.12 104 THR A C 1
ATOM 793 O O . THR A 1 104 ? -1.789 -4.471 -7.617 1.00 95.12 104 THR A O 1
ATOM 796 N N . VAL A 1 105 ? -0.848 -6.394 -8.299 1.00 95.38 105 VAL A N 1
ATOM 797 C CA . VAL A 1 105 ? 0.443 -5.813 -8.685 1.00 95.38 105 VAL A CA 1
ATOM 798 C C . VAL A 1 105 ? 0.566 -5.817 -10.203 1.00 95.38 105 VAL A C 1
ATOM 800 O O . VAL A 1 105 ? 0.411 -6.849 -10.847 1.00 95.38 105 VAL A O 1
ATOM 803 N N . SER A 1 106 ? 0.858 -4.657 -10.781 1.00 95.19 106 SER A N 1
ATOM 804 C CA . SER A 1 106 ? 1.136 -4.480 -12.205 1.00 95.19 106 SER A CA 1
ATOM 805 C C . SER A 1 106 ? 2.516 -3.863 -12.396 1.00 95.19 106 SER A C 1
ATOM 807 O O . SER A 1 106 ? 2.943 -3.009 -11.618 1.00 95.19 106 SER A O 1
ATOM 809 N N . PHE A 1 107 ? 3.224 -4.289 -13.440 1.00 93.75 107 PHE A N 1
ATOM 810 C CA . PHE A 1 107 ? 4.549 -3.766 -13.762 1.00 93.75 107 PHE A CA 1
ATOM 811 C C . PHE A 1 107 ? 4.491 -2.870 -14.989 1.00 93.75 107 PHE A C 1
ATOM 813 O O . PHE A 1 107 ? 3.875 -3.206 -15.998 1.00 93.75 107 PHE A O 1
ATOM 820 N N . ALA A 1 108 ? 5.193 -1.749 -14.915 1.00 91.12 108 ALA A N 1
ATOM 821 C CA . ALA A 1 108 ? 5.293 -0.784 -15.992 1.00 91.12 108 ALA A CA 1
ATOM 822 C C . ALA A 1 108 ? 6.751 -0.373 -16.224 1.00 91.12 108 ALA A C 1
ATOM 824 O O . ALA A 1 108 ? 7.670 -0.682 -15.454 1.00 91.12 108 ALA A O 1
ATOM 825 N N . ARG A 1 109 ? 6.980 0.367 -17.307 1.00 88.19 109 ARG A N 1
ATOM 826 C CA . ARG A 1 109 ? 8.276 1.000 -17.560 1.00 88.19 109 ARG A CA 1
ATOM 827 C C . ARG A 1 109 ? 8.435 2.209 -16.642 1.00 88.19 109 ARG A C 1
ATOM 829 O O . ARG A 1 109 ? 7.522 3.022 -16.502 1.00 88.19 109 ARG A O 1
ATOM 836 N N . SER A 1 110 ? 9.605 2.345 -16.026 1.00 81.31 110 SER A N 1
ATOM 837 C CA . SER A 1 110 ? 9.958 3.544 -15.265 1.00 81.31 110 SER A CA 1
ATOM 838 C C . SER A 1 110 ? 10.208 4.718 -16.223 1.00 81.31 110 SER A C 1
ATOM 840 O O . SER A 1 110 ? 11.020 4.640 -17.155 1.00 81.31 110 SER A O 1
ATOM 842 N N . GLY A 1 111 ? 9.463 5.805 -16.015 1.00 75.06 111 GLY A N 1
ATOM 843 C CA . GLY A 1 111 ? 9.609 7.047 -16.770 1.00 75.06 111 GLY A CA 1
ATOM 844 C C . GLY A 1 111 ? 10.881 7.785 -16.354 1.00 75.06 111 GLY A C 1
ATOM 845 O O . GLY A 1 111 ? 11.137 7.961 -15.169 1.00 75.06 111 GLY A O 1
ATOM 846 N N . GLY A 1 112 ? 11.690 8.196 -17.327 1.00 75.06 112 GLY A N 1
ATOM 847 C CA . GLY A 1 112 ? 12.888 9.014 -17.125 1.00 75.06 112 GLY A CA 1
ATOM 848 C C . GLY A 1 112 ? 13.360 9.582 -18.468 1.00 75.06 112 GLY A C 1
ATOM 849 O O . GLY A 1 112 ? 13.135 8.909 -19.482 1.00 75.06 112 GLY A O 1
ATOM 850 N N . PRO A 1 113 ? 13.949 10.796 -18.496 1.00 69.75 113 PRO A N 1
ATOM 851 C CA . PRO A 1 113 ? 14.303 11.502 -19.727 1.00 69.75 113 PRO A CA 1
ATOM 852 C C . PRO A 1 113 ? 15.228 10.638 -20.590 1.00 69.75 113 PRO A C 1
ATOM 854 O O . PRO A 1 113 ? 16.214 10.079 -20.113 1.00 69.75 113 PRO A O 1
ATOM 857 N N . GLY A 1 114 ? 14.803 10.433 -21.835 1.00 65.69 114 GLY A N 1
ATOM 858 C CA . GLY A 1 114 ? 15.318 9.413 -22.736 1.00 65.69 114 GLY A CA 1
ATOM 859 C C . GLY A 1 114 ? 16.758 9.647 -23.188 1.00 65.69 114 GLY A C 1
ATOM 860 O O . GLY A 1 114 ? 17.111 10.720 -23.661 1.00 65.69 114 GLY A O 1
ATOM 861 N N . GLY A 1 115 ? 17.543 8.577 -23.104 1.00 70.00 115 GLY A N 1
ATOM 862 C CA . GLY A 1 115 ? 18.786 8.329 -23.829 1.00 70.00 115 GLY A CA 1
ATOM 863 C C . GLY A 1 115 ? 18.812 6.841 -24.194 1.00 70.00 115 GLY A C 1
ATOM 864 O O . GLY A 1 115 ? 18.132 6.049 -23.532 1.00 70.00 115 GLY A O 1
ATOM 865 N N . GLN A 1 116 ? 19.504 6.477 -25.278 1.00 74.38 116 GLN A N 1
ATOM 866 C CA . GLN A 1 116 ? 19.471 5.133 -25.871 1.00 74.38 116 GLN A CA 1
ATOM 867 C C . GLN A 1 116 ? 19.543 4.002 -24.831 1.00 74.38 116 GLN A C 1
ATOM 869 O O . GLN A 1 116 ? 20.511 3.890 -24.084 1.00 74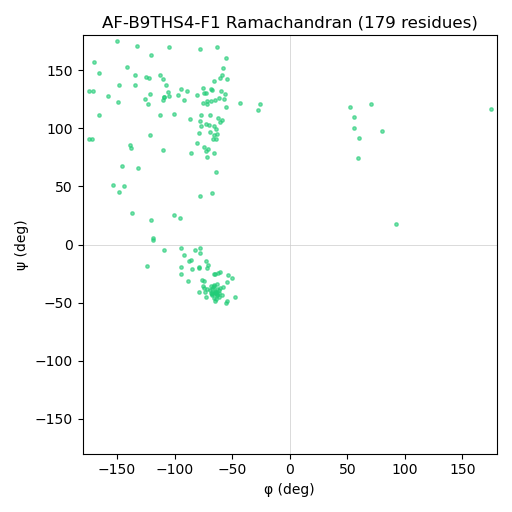.38 116 GLN A O 1
ATOM 874 N N . ASN A 1 117 ? 18.520 3.142 -24.829 1.00 58.84 117 ASN A N 1
ATOM 875 C CA . ASN A 1 117 ? 18.643 1.740 -24.439 1.00 58.84 117 ASN A CA 1
ATOM 876 C C . ASN A 1 117 ? 17.395 0.965 -24.887 1.00 58.84 117 ASN A C 1
ATOM 878 O O . ASN A 1 117 ? 16.296 1.176 -24.367 1.00 58.84 117 ASN A O 1
ATOM 882 N N . VAL A 1 118 ? 17.580 0.074 -25.863 1.00 68.12 118 VAL A N 1
ATOM 883 C CA . VAL A 1 118 ? 16.532 -0.766 -26.474 1.00 68.12 118 VAL A CA 1
ATOM 884 C C . VAL A 1 118 ? 15.948 -1.763 -25.456 1.00 68.12 118 VAL A C 1
ATOM 886 O O . VAL A 1 118 ? 14.768 -2.096 -25.527 1.00 68.12 118 VAL A O 1
ATOM 889 N N . ASN A 1 119 ? 16.715 -2.126 -24.419 1.00 67.69 119 ASN A N 1
ATOM 890 C CA . ASN A 1 119 ? 16.314 -3.083 -23.383 1.00 67.69 119 ASN A CA 1
ATOM 891 C C . ASN A 1 119 ? 16.073 -2.388 -22.035 1.00 67.69 119 ASN A C 1
ATOM 893 O O . ASN A 1 119 ? 16.937 -2.372 -21.158 1.00 67.69 119 ASN A O 1
ATOM 897 N N . LYS A 1 120 ? 14.890 -1.792 -21.853 1.00 72.06 120 LYS A N 1
ATOM 898 C CA . LYS A 1 120 ? 14.497 -1.179 -20.572 1.00 72.06 120 LYS A CA 1
ATOM 899 C C . LYS A 1 120 ? 13.572 -2.125 -19.807 1.00 72.06 120 LYS A C 1
ATOM 901 O O . LYS A 1 120 ? 12.445 -2.352 -20.234 1.00 72.06 120 LYS A O 1
ATOM 906 N N . VAL A 1 121 ? 14.051 -2.658 -18.683 1.00 81.56 121 VAL A N 1
ATOM 907 C CA . VAL A 1 121 ? 13.300 -3.588 -17.822 1.00 81.56 121 VAL A CA 1
ATOM 908 C C . VAL A 1 121 ? 12.088 -2.885 -17.193 1.00 81.56 121 VAL A C 1
ATOM 910 O O . VAL A 1 121 ? 12.179 -1.729 -16.771 1.00 81.56 121 VAL A O 1
ATOM 913 N N . ASN A 1 122 ? 10.956 -3.590 -17.104 1.00 89.31 122 ASN A N 1
ATOM 914 C CA . ASN A 1 122 ? 9.731 -3.116 -16.453 1.00 89.31 122 ASN A CA 1
ATOM 915 C C . ASN A 1 122 ? 9.900 -3.112 -14.929 1.00 89.31 122 ASN A C 1
ATOM 917 O O . ASN A 1 122 ? 9.513 -4.054 -14.241 1.00 89.31 122 ASN A O 1
ATOM 921 N N . THR A 1 123 ? 10.547 -2.074 -14.406 1.00 91.94 123 THR A N 1
ATOM 922 C CA . THR A 1 123 ? 10.873 -1.964 -12.979 1.00 91.94 123 THR A CA 1
ATOM 923 C C . THR A 1 123 ? 9.845 -1.180 -12.174 1.00 91.94 123 THR A C 1
ATOM 925 O O . THR A 1 123 ? 9.814 -1.341 -10.957 1.00 91.94 123 THR A O 1
ATOM 928 N N . LYS A 1 124 ? 8.999 -0.350 -12.802 1.00 93.38 124 LYS A N 1
ATOM 929 C CA . LYS A 1 124 ? 7.947 0.394 -12.090 1.00 93.38 124 LYS A CA 1
ATOM 930 C C . LYS A 1 124 ? 6.889 -0.582 -11.594 1.00 93.38 124 LYS A C 1
ATOM 932 O O . LYS A 1 124 ? 6.442 -1.431 -12.358 1.00 93.38 124 LYS A O 1
ATOM 937 N N . VAL A 1 125 ? 6.492 -0.427 -10.338 1.00 95.56 125 VAL A N 1
ATOM 938 C CA . VAL A 1 125 ? 5.418 -1.202 -9.718 1.00 95.56 125 VAL A CA 1
ATOM 939 C C . VAL A 1 125 ? 4.229 -0.285 -9.506 1.00 95.56 125 VAL A C 1
ATOM 941 O O . VAL A 1 125 ? 4.384 0.766 -8.890 1.00 95.56 125 VAL A O 1
ATOM 944 N N . ASP A 1 126 ? 3.070 -0.698 -9.999 1.00 94.88 126 ASP A N 1
ATOM 945 C CA . ASP A 1 126 ? 1.772 -0.099 -9.719 1.00 94.88 126 ASP A CA 1
ATOM 946 C C . ASP A 1 126 ? 0.953 -1.123 -8.918 1.00 94.88 126 ASP A C 1
ATOM 948 O O . ASP A 1 126 ? 0.607 -2.195 -9.410 1.00 94.88 126 ASP A O 1
ATOM 952 N N . MET A 1 127 ? 0.703 -0.818 -7.648 1.00 95.25 127 MET A N 1
ATOM 953 C CA . MET A 1 127 ? -0.017 -1.656 -6.694 1.00 95.25 127 MET A CA 1
ATOM 954 C C . MET A 1 127 ? -1.413 -1.080 -6.465 1.00 95.25 127 MET A C 1
ATOM 956 O O . MET A 1 127 ? -1.562 0.120 -6.228 1.00 95.25 127 MET A O 1
ATOM 960 N N . ARG A 1 128 ? -2.435 -1.934 -6.539 1.00 94.88 128 ARG A N 1
ATOM 961 C CA . ARG A 1 128 ? -3.842 -1.568 -6.349 1.00 94.88 128 ARG A CA 1
ATOM 962 C C . ARG A 1 128 ? -4.423 -2.374 -5.194 1.00 94.88 128 ARG A C 1
ATOM 964 O O . ARG A 1 128 ? -4.285 -3.597 -5.168 1.00 94.88 128 ARG A O 1
ATOM 971 N N . PHE A 1 129 ? -5.067 -1.692 -4.256 1.00 94.94 129 PHE A N 1
ATOM 972 C CA . PHE A 1 129 ? -5.736 -2.301 -3.108 1.00 94.94 129 PHE A CA 1
ATOM 973 C C . PHE A 1 129 ? -7.207 -1.889 -3.088 1.00 94.94 129 PHE A C 1
ATOM 975 O O . PHE A 1 129 ? -7.505 -0.697 -3.017 1.00 94.94 129 PHE A O 1
ATOM 982 N N . ASN A 1 130 ? -8.121 -2.857 -3.149 1.00 93.81 130 ASN A N 1
ATOM 983 C CA . ASN A 1 130 ? -9.552 -2.584 -3.076 1.00 93.81 130 ASN A CA 1
ATOM 984 C C . ASN A 1 130 ? -10.003 -2.544 -1.609 1.00 93.81 130 ASN A C 1
ATOM 986 O O . ASN A 1 130 ? -10.070 -3.569 -0.934 1.00 93.81 130 ASN A O 1
ATOM 990 N N . VAL A 1 131 ? -10.304 -1.339 -1.116 1.00 92.31 131 VAL A N 1
ATOM 991 C CA . VAL A 1 131 ? -10.709 -1.124 0.282 1.00 92.31 131 VAL A CA 1
ATOM 992 C C . VAL A 1 131 ? -12.147 -1.593 0.516 1.00 92.31 131 VAL A C 1
ATOM 994 O O . VAL A 1 131 ? -12.470 -2.043 1.614 1.00 92.31 131 VAL A O 1
ATOM 997 N N . LYS A 1 132 ? -13.016 -1.503 -0.500 1.00 90.25 132 LYS A N 1
ATOM 998 C CA . LYS A 1 132 ? -14.423 -1.916 -0.396 1.00 90.25 132 LYS A CA 1
ATOM 999 C C . LYS A 1 132 ? -14.551 -3.427 -0.255 1.00 90.25 132 LYS A C 1
ATOM 1001 O O . LYS A 1 132 ? -15.304 -3.880 0.601 1.00 90.25 132 LYS A O 1
ATOM 1006 N N . ASP A 1 133 ? -13.760 -4.183 -1.005 1.00 90.50 133 ASP A N 1
ATOM 1007 C CA . ASP A 1 133 ? -13.854 -5.649 -1.043 1.00 90.50 133 ASP A CA 1
ATOM 1008 C C . ASP A 1 133 ? -13.126 -6.340 0.127 1.00 90.50 133 ASP A C 1
ATOM 1010 O O . ASP A 1 133 ? -13.210 -7.557 0.300 1.00 90.50 133 ASP A O 1
ATOM 1014 N N . ALA A 1 134 ? -12.423 -5.580 0.974 1.00 89.56 134 ALA A N 1
ATOM 1015 C CA . ALA A 1 134 ? -11.691 -6.104 2.123 1.00 89.56 134 ALA A CA 1
ATOM 1016 C C . ALA A 1 134 ? -12.634 -6.515 3.275 1.00 89.56 134 ALA A C 1
ATOM 1018 O O . ALA A 1 134 ? -12.842 -5.763 4.225 1.00 89.56 134 ALA A O 1
ATOM 1019 N N . TYR A 1 135 ? -13.179 -7.735 3.212 1.00 87.75 135 TYR A N 1
ATOM 1020 C CA . TYR A 1 135 ? -14.098 -8.297 4.220 1.00 87.75 135 TYR A CA 1
ATOM 1021 C C . TYR A 1 135 ? -13.486 -8.453 5.623 1.00 87.75 135 TYR A C 1
ATOM 1023 O O . TYR A 1 135 ? -14.202 -8.472 6.619 1.00 87.75 135 TYR A O 1
ATOM 1031 N N . TRP A 1 136 ? -12.160 -8.576 5.710 1.00 88.12 136 TRP A N 1
ATOM 1032 C CA . TRP A 1 136 ? -11.423 -8.706 6.970 1.00 88.12 136 TRP A CA 1
ATOM 1033 C C . TRP A 1 136 ? -11.250 -7.365 7.700 1.00 88.12 136 TRP A C 1
ATOM 1035 O O . TRP A 1 136 ? -10.761 -7.332 8.829 1.00 88.12 136 TRP A O 1
ATOM 1045 N N . LEU A 1 137 ? -11.635 -6.255 7.064 1.00 88.56 137 LEU A N 1
ATOM 1046 C CA . LEU A 1 137 ? -11.528 -4.916 7.614 1.00 88.56 137 LEU A CA 1
ATOM 1047 C C . LEU A 1 137 ? -12.904 -4.415 8.067 1.00 88.56 137 LEU A C 1
ATOM 1049 O O . LEU A 1 137 ? -13.862 -4.413 7.298 1.00 88.56 137 LEU A O 1
ATOM 1053 N N . SER A 1 138 ? -13.000 -3.944 9.312 1.00 88.81 138 SER A N 1
ATOM 1054 C CA . SER A 1 138 ? -14.245 -3.370 9.838 1.00 88.81 138 SER A CA 1
ATOM 1055 C C . SER A 1 138 ? -14.681 -2.141 9.032 1.00 88.81 138 SER A C 1
ATOM 1057 O O . SER A 1 138 ? -13.846 -1.315 8.660 1.00 88.81 138 SER A O 1
ATOM 1059 N N . ASP A 1 139 ? -15.991 -1.977 8.838 1.00 89.31 139 ASP A N 1
ATOM 1060 C CA . ASP A 1 139 ? -16.631 -0.850 8.134 1.00 89.31 139 ASP A CA 1
ATOM 1061 C C . ASP A 1 139 ? -16.089 0.502 8.592 1.00 89.31 139 ASP A C 1
ATOM 1063 O O . ASP A 1 139 ? -15.669 1.322 7.782 1.00 89.31 139 ASP A O 1
ATOM 1067 N N . ARG A 1 140 ? -15.955 0.680 9.912 1.00 89.19 140 ARG A N 1
ATOM 1068 C CA . ARG A 1 140 ? -15.418 1.910 10.511 1.00 89.19 140 ARG A CA 1
ATOM 1069 C C . ARG A 1 140 ? -14.012 2.242 10.016 1.00 89.19 140 ARG A C 1
ATOM 1071 O O . ARG A 1 140 ? -13.667 3.413 9.876 1.00 89.19 140 ARG A O 1
ATOM 1078 N N . ILE A 1 141 ? -13.178 1.223 9.802 1.00 89.44 141 ILE A N 1
ATOM 1079 C CA . ILE A 1 141 ? -11.811 1.409 9.313 1.00 89.44 141 ILE A CA 1
ATOM 1080 C C . ILE A 1 141 ? -11.835 1.654 7.802 1.00 89.44 141 ILE A C 1
ATOM 1082 O O . ILE A 1 141 ? -11.136 2.553 7.339 1.00 89.44 141 ILE A O 1
ATOM 1086 N N . ARG A 1 142 ? -12.675 0.930 7.048 1.00 90.38 142 ARG A N 1
ATOM 1087 C CA . ARG A 1 142 ? -12.869 1.150 5.603 1.00 90.38 142 ARG A CA 1
ATOM 1088 C C . ARG A 1 142 ? -13.272 2.594 5.307 1.00 90.38 142 ARG A C 1
ATOM 1090 O O . ARG A 1 142 ? -12.605 3.257 4.515 1.00 90.38 142 ARG A O 1
ATOM 1097 N N . ASP A 1 143 ? -14.274 3.109 6.011 1.00 91.38 143 ASP A N 1
ATOM 1098 C CA . ASP A 1 143 ? -14.765 4.480 5.844 1.00 91.38 143 ASP A CA 1
ATOM 1099 C C . ASP A 1 143 ? -13.692 5.516 6.191 1.00 91.38 143 ASP A C 1
ATOM 1101 O O . ASP A 1 143 ? -13.488 6.497 5.472 1.00 91.38 143 ASP A O 1
ATOM 1105 N N . ARG A 1 144 ? -12.938 5.271 7.269 1.00 91.62 144 ARG A N 1
ATOM 1106 C CA . ARG A 1 144 ? -11.851 6.159 7.688 1.00 91.62 144 ARG A CA 1
ATOM 1107 C C . ARG A 1 144 ? -10.722 6.203 6.664 1.00 91.62 144 ARG A C 1
ATOM 1109 O O . ARG A 1 144 ? -10.225 7.288 6.365 1.00 91.62 144 ARG A O 1
ATOM 1116 N N . ILE A 1 145 ? -10.348 5.056 6.097 1.00 91.31 145 ILE A N 1
ATOM 1117 C CA . ILE A 1 145 ? -9.371 4.985 5.005 1.00 91.31 145 ILE A CA 1
ATOM 1118 C C . ILE A 1 145 ? -9.890 5.756 3.788 1.00 91.31 145 ILE A C 1
ATOM 1120 O O . ILE A 1 145 ? -9.150 6.564 3.228 1.00 91.31 145 ILE A O 1
ATOM 1124 N N . MET A 1 146 ? -11.162 5.579 3.413 1.00 90.75 146 MET A N 1
ATOM 1125 C CA . MET A 1 146 ? -11.758 6.309 2.288 1.00 90.75 146 MET A CA 1
ATOM 1126 C C . MET A 1 146 ? -11.753 7.824 2.493 1.00 90.75 146 MET A C 1
ATOM 1128 O O . MET A 1 146 ? -11.510 8.577 1.550 1.00 90.75 146 MET A O 1
ATOM 1132 N N . GLN A 1 147 ? -11.974 8.279 3.724 1.00 91.62 147 GLN A N 1
ATOM 1133 C CA . GLN A 1 147 ? -11.952 9.698 4.057 1.00 91.62 147 GLN A CA 1
ATOM 1134 C C . GLN A 1 147 ? -10.529 10.278 4.070 1.00 91.62 147 GLN A C 1
ATOM 1136 O O . GLN A 1 147 ? -10.319 11.392 3.583 1.00 91.62 147 GLN A O 1
ATOM 1141 N N . MET A 1 148 ? -9.556 9.539 4.613 1.00 91.00 148 MET A N 1
ATOM 1142 C CA . MET A 1 148 ? -8.162 9.984 4.725 1.00 91.00 148 MET A CA 1
ATOM 1143 C C . MET A 1 148 ? -7.441 9.977 3.373 1.00 91.00 148 MET A C 1
ATOM 1145 O O . MET A 1 148 ? -6.792 10.958 3.014 1.00 91.00 148 MET A O 1
ATOM 1149 N N . GLU A 1 149 ? -7.602 8.909 2.592 1.00 90.31 149 GLU A N 1
ATOM 1150 C CA . GLU A 1 149 ? -6.888 8.691 1.328 1.00 90.31 149 GLU A CA 1
ATOM 1151 C C . GLU A 1 149 ? -7.729 9.033 0.091 1.00 90.31 149 GLU A C 1
ATOM 1153 O O . GLU A 1 149 ? -7.454 8.571 -1.018 1.00 90.31 149 GLU A O 1
ATOM 1158 N N . LYS A 1 150 ? -8.721 9.919 0.242 1.00 90.31 150 LYS A N 1
ATOM 1159 C CA . LYS A 1 150 ? -9.620 10.357 -0.843 1.00 90.31 150 LYS A CA 1
ATOM 1160 C C . LYS A 1 150 ? -8.901 10.812 -2.121 1.00 90.31 150 LYS A C 1
ATOM 1162 O O . LYS A 1 150 ? -9.445 10.698 -3.210 1.00 90.31 150 LYS A O 1
ATOM 1167 N N . ASN A 1 151 ? -7.675 11.328 -1.996 1.00 90.81 151 ASN A N 1
ATOM 1168 C CA . ASN A 1 151 ? -6.881 11.829 -3.121 1.00 90.81 151 ASN A CA 1
ATOM 1169 C C . ASN A 1 151 ? -6.208 10.711 -3.935 1.00 90.81 151 ASN A C 1
ATOM 1171 O O . ASN A 1 151 ? -5.758 10.960 -5.051 1.00 90.81 151 ASN A O 1
ATOM 1175 N N . ARG A 1 152 ? -6.071 9.511 -3.361 1.00 89.94 152 ARG A N 1
ATOM 1176 C CA . ARG A 1 152 ? -5.408 8.346 -3.972 1.00 89.94 152 ARG A CA 1
ATOM 1177 C C . ARG A 1 152 ? -6.383 7.238 -4.369 1.00 89.94 152 ARG A C 1
ATOM 1179 O O . ARG A 1 152 ? -5.955 6.235 -4.940 1.00 89.94 152 ARG A O 1
ATOM 1186 N N . ILE A 1 153 ? -7.660 7.408 -4.037 1.00 93.31 153 ILE A N 1
ATOM 1187 C CA . ILE A 1 153 ? -8.723 6.435 -4.267 1.00 93.31 153 ILE A CA 1
ATOM 1188 C C . ILE A 1 153 ? -9.433 6.726 -5.589 1.00 93.31 153 ILE A C 1
ATOM 1190 O O . ILE A 1 153 ? -9.810 7.861 -5.881 1.00 93.31 153 ILE A O 1
ATOM 1194 N N . ASN A 1 154 ? -9.642 5.676 -6.378 1.00 92.69 154 ASN A N 1
ATOM 1195 C CA . ASN A 1 154 ? -10.463 5.726 -7.584 1.00 92.69 154 ASN A CA 1
ATOM 1196 C C . ASN A 1 154 ? -11.964 5.691 -7.254 1.00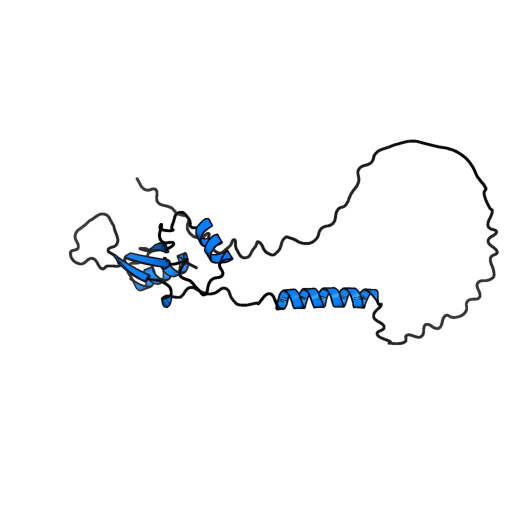 92.69 154 ASN A C 1
ATOM 1198 O O . ASN A 1 154 ? -12.365 5.327 -6.152 1.00 92.69 154 ASN A O 1
ATOM 1202 N N . LYS A 1 155 ? -12.820 5.980 -8.244 1.00 90.31 155 LYS A N 1
ATOM 1203 C CA . LYS A 1 155 ? -14.290 5.889 -8.104 1.00 90.31 155 LYS A CA 1
ATOM 1204 C C . LYS A 1 155 ? -14.756 4.510 -7.614 1.00 90.31 155 LYS A C 1
ATOM 1206 O O . LYS A 1 155 ? -15.703 4.410 -6.833 1.00 90.31 155 LYS A O 1
ATOM 1211 N N . ASP A 1 156 ? -14.027 3.470 -8.001 1.00 89.94 156 ASP A N 1
ATOM 1212 C CA . ASP A 1 156 ? -14.310 2.089 -7.617 1.00 89.94 156 ASP A CA 1
ATOM 1213 C C . ASP A 1 156 ? -13.979 1.799 -6.142 1.00 89.94 156 ASP A C 1
ATOM 1215 O O . ASP A 1 156 ? -14.505 0.849 -5.579 1.00 89.94 156 ASP A O 1
ATOM 1219 N N . GLY A 1 157 ? -13.233 2.669 -5.446 1.00 91.06 157 GLY A N 1
ATOM 1220 C CA . GLY A 1 157 ? -12.812 2.454 -4.051 1.00 91.06 157 GLY A CA 1
ATOM 1221 C C . GLY A 1 157 ? -11.445 1.781 -3.912 1.00 91.06 157 GLY A C 1
ATOM 1222 O O . GLY A 1 157 ? -11.117 1.244 -2.854 1.00 91.06 157 GLY A O 1
ATOM 1223 N N . GLU A 1 158 ? -10.647 1.803 -4.978 1.00 93.75 158 GLU A N 1
ATOM 1224 C CA . GLU A 1 158 ? -9.311 1.215 -5.013 1.00 93.75 158 GLU A CA 1
ATOM 1225 C C . GLU A 1 158 ? -8.238 2.274 -4.747 1.00 93.75 158 GLU A C 1
ATOM 1227 O O . GLU A 1 158 ? -8.196 3.303 -5.426 1.00 93.75 158 GLU A O 1
ATOM 1232 N N . ILE A 1 159 ? -7.346 2.003 -3.796 1.00 94.12 159 ILE A N 1
ATOM 1233 C CA . ILE A 1 159 ? -6.137 2.792 -3.552 1.00 94.12 159 ILE A CA 1
ATOM 1234 C C . ILE A 1 159 ? -5.074 2.370 -4.560 1.00 94.12 159 ILE A C 1
ATOM 1236 O O . ILE A 1 159 ? -4.757 1.183 -4.671 1.00 94.12 159 ILE A O 1
ATOM 1240 N N . VAL A 1 160 ? -4.482 3.342 -5.253 1.00 93.31 160 VAL A N 1
ATOM 1241 C CA . VAL A 1 160 ? -3.382 3.103 -6.195 1.00 93.31 160 VAL A CA 1
ATOM 1242 C C . VAL A 1 160 ? -2.075 3.671 -5.643 1.00 93.31 160 VAL A C 1
ATOM 1244 O O . VAL A 1 160 ? -1.973 4.860 -5.338 1.00 93.31 160 VAL A O 1
ATOM 1247 N N . ILE A 1 161 ? -1.049 2.825 -5.541 1.00 94.00 161 ILE A N 1
ATOM 1248 C CA . ILE A 1 161 ? 0.293 3.183 -5.072 1.00 94.00 161 ILE A CA 1
ATOM 1249 C C . ILE A 1 161 ? 1.313 2.760 -6.118 1.00 94.00 161 ILE A C 1
ATOM 1251 O O . ILE A 1 161 ? 1.407 1.591 -6.473 1.00 94.00 161 ILE A O 1
ATOM 1255 N N . SER A 1 162 ? 2.135 3.703 -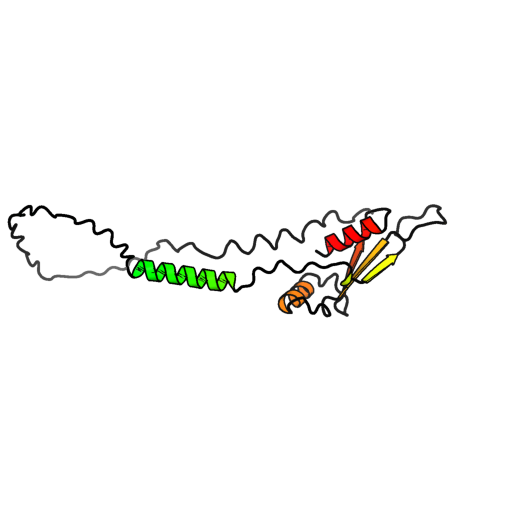6.570 1.00 94.06 162 SER A N 1
ATOM 1256 C CA . SER A 1 162 ? 3.232 3.421 -7.496 1.00 94.06 162 SER A CA 1
ATOM 1257 C C . SER A 1 162 ? 4.601 3.568 -6.828 1.00 94.06 162 SER A C 1
ATOM 1259 O O . SER A 1 162 ? 4.820 4.514 -6.060 1.00 94.06 162 SER A O 1
ATOM 1261 N N . SER A 1 163 ? 5.554 2.698 -7.167 1.00 94.75 163 SER A N 1
ATOM 1262 C CA . SER A 1 163 ? 6.958 2.831 -6.759 1.00 94.75 163 SER A CA 1
ATOM 1263 C C . SER A 1 163 ? 7.947 2.597 -7.905 1.00 94.75 163 SER A C 1
ATOM 1265 O O . SER A 1 163 ? 7.813 1.674 -8.709 1.00 94.75 163 SER A O 1
ATOM 1267 N N . THR A 1 164 ? 8.967 3.458 -7.956 1.00 93.06 164 THR A N 1
ATOM 1268 C CA . THR A 1 164 ? 10.103 3.422 -8.895 1.00 93.06 164 THR A CA 1
ATOM 1269 C C . THR A 1 164 ? 11.430 3.704 -8.183 1.00 93.06 164 THR A C 1
ATOM 1271 O O . THR A 1 164 ? 12.350 4.262 -8.778 1.00 93.06 164 THR A O 1
ATOM 1274 N N . LYS A 1 165 ? 11.519 3.401 -6.883 1.00 91.44 165 LYS A N 1
ATOM 1275 C CA . LYS A 1 165 ? 12.655 3.786 -6.028 1.00 91.44 165 LYS A CA 1
ATOM 1276 C C . LYS A 1 165 ? 13.946 3.049 -6.381 1.00 91.44 165 LYS A C 1
ATOM 1278 O O . LYS A 1 165 ? 15.033 3.604 -6.272 1.00 91.44 165 LYS A O 1
ATOM 1283 N N . THR A 1 166 ? 13.825 1.791 -6.779 1.00 90.88 166 THR A N 1
ATOM 1284 C CA . THR A 1 166 ? 14.939 0.885 -7.047 1.00 90.88 166 THR A CA 1
ATOM 1285 C C . THR A 1 166 ? 14.906 0.383 -8.488 1.00 90.88 166 THR A C 1
ATOM 1287 O O . THR A 1 166 ? 13.890 0.442 -9.184 1.00 90.88 166 THR A O 1
ATOM 1290 N N . ARG A 1 167 ? 16.042 -0.151 -8.944 1.00 87.94 167 ARG A N 1
ATOM 1291 C CA . ARG A 1 167 ? 16.172 -0.803 -10.256 1.00 87.94 167 ARG A CA 1
ATOM 1292 C C . ARG A 1 167 ? 15.612 -2.231 -10.296 1.00 87.94 167 ARG A C 1
ATOM 1294 O O . ARG A 1 167 ? 15.661 -2.854 -11.349 1.00 87.94 167 ARG A O 1
ATOM 1301 N N . THR A 1 168 ? 15.138 -2.773 -9.174 1.00 90.94 168 THR A N 1
ATOM 1302 C CA . THR A 1 168 ? 14.624 -4.146 -9.080 1.00 90.94 168 THR A CA 1
ATOM 1303 C C . THR A 1 168 ? 13.121 -4.131 -8.821 1.00 90.94 168 THR A C 1
ATOM 1305 O O . THR A 1 168 ? 12.602 -3.258 -8.130 1.00 90.94 168 THR A O 1
ATOM 1308 N N . GLN A 1 169 ? 12.402 -5.113 -9.366 1.00 92.44 169 GLN A N 1
ATOM 1309 C CA . GLN A 1 169 ? 10.963 -5.245 -9.119 1.00 92.44 169 GLN A CA 1
ATOM 1310 C C . GLN A 1 169 ? 10.680 -5.532 -7.642 1.00 92.44 169 GLN A C 1
ATOM 1312 O O . GLN A 1 169 ? 9.869 -4.842 -7.038 1.00 92.44 169 GLN A O 1
ATOM 1317 N N . LYS A 1 170 ? 11.410 -6.482 -7.037 1.00 94.56 170 LYS A N 1
ATOM 1318 C CA . LYS A 1 170 ? 11.253 -6.858 -5.623 1.00 94.56 170 LYS A CA 1
ATOM 1319 C C . LYS A 1 170 ? 11.377 -5.658 -4.677 1.00 94.56 170 LYS A C 1
ATOM 1321 O O . LYS A 1 170 ? 10.493 -5.450 -3.854 1.00 94.56 170 LYS A O 1
ATOM 1326 N N . GLY A 1 171 ? 12.411 -4.830 -4.847 1.00 94.69 171 GLY A N 1
ATOM 1327 C CA . GLY A 1 171 ? 12.602 -3.645 -4.004 1.00 94.69 171 GLY A CA 1
ATOM 1328 C C . GLY A 1 171 ? 11.472 -2.623 -4.156 1.00 94.69 171 GLY A C 1
ATOM 1329 O O . GLY A 1 171 ? 11.079 -1.981 -3.186 1.00 94.69 171 GLY A O 1
ATOM 1330 N N . ASN A 1 172 ? 10.898 -2.503 -5.355 1.00 94.75 172 ASN A N 1
ATOM 1331 C CA . ASN A 1 172 ? 9.759 -1.617 -5.596 1.00 94.75 172 ASN A CA 1
ATOM 1332 C C . ASN A 1 172 ? 8.434 -2.186 -5.064 1.00 94.75 172 ASN A C 1
ATOM 1334 O O . ASN A 1 172 ? 7.585 -1.405 -4.643 1.00 94.75 172 ASN A O 1
ATOM 1338 N N . ILE A 1 173 ? 8.261 -3.513 -5.037 1.00 95.19 173 ILE A N 1
ATOM 1339 C CA . ILE A 1 173 ? 7.112 -4.172 -4.393 1.00 95.19 173 ILE A CA 1
ATOM 1340 C C . ILE A 1 173 ? 7.148 -3.926 -2.884 1.00 95.19 173 ILE A C 1
ATOM 1342 O O . ILE A 1 173 ? 6.146 -3.506 -2.315 1.00 95.19 173 ILE A O 1
ATOM 1346 N N . GLU A 1 174 ? 8.299 -4.148 -2.246 1.00 95.19 174 GLU A N 1
ATOM 1347 C CA . GLU A 1 174 ? 8.478 -3.927 -0.805 1.00 95.19 174 GLU A CA 1
ATOM 1348 C C . GLU A 1 174 ? 8.245 -2.457 -0.428 1.00 95.19 174 GLU A C 1
ATOM 1350 O O . GLU A 1 174 ? 7.548 -2.169 0.541 1.00 95.19 174 GLU A O 1
ATOM 1355 N N . ASP A 1 175 ? 8.750 -1.517 -1.233 1.00 95.75 175 ASP A N 1
ATOM 1356 C CA . ASP A 1 175 ? 8.517 -0.083 -1.027 1.00 95.75 175 ASP A CA 1
ATOM 1357 C C . ASP A 1 175 ? 7.043 0.313 -1.233 1.00 95.75 175 ASP A C 1
ATOM 1359 O O . ASP A 1 175 ? 6.531 1.163 -0.507 1.00 95.75 175 ASP A O 1
ATOM 1363 N N . ALA A 1 176 ? 6.340 -0.299 -2.194 1.00 95.00 176 ALA A N 1
ATOM 1364 C CA . ALA A 1 176 ? 4.906 -0.080 -2.385 1.00 95.00 176 ALA A CA 1
ATOM 1365 C C . ALA A 1 176 ? 4.079 -0.644 -1.216 1.00 95.00 176 ALA A C 1
ATOM 1367 O O . ALA A 1 176 ? 3.180 0.039 -0.731 1.00 95.00 176 ALA A O 1
ATOM 1368 N N . LEU A 1 177 ? 4.425 -1.835 -0.719 1.00 94.00 177 LEU A N 1
ATOM 1369 C CA . LEU A 1 177 ? 3.781 -2.449 0.444 1.00 94.00 177 LEU A CA 1
ATOM 1370 C C . LEU A 1 177 ? 3.998 -1.605 1.710 1.00 94.00 177 LEU A C 1
ATOM 1372 O O . LEU A 1 177 ? 3.055 -1.352 2.451 1.00 94.00 177 LEU A O 1
ATOM 1376 N N . ALA A 1 178 ? 5.219 -1.108 1.925 1.00 93.00 178 ALA A N 1
ATOM 1377 C CA . ALA A 1 178 ? 5.551 -0.258 3.068 1.00 93.00 178 ALA A CA 1
ATOM 1378 C C . ALA A 1 178 ? 4.839 1.106 3.044 1.00 93.00 178 ALA A C 1
ATOM 1380 O O . ALA A 1 178 ? 4.656 1.716 4.089 1.00 93.00 178 ALA A O 1
ATOM 1381 N N . LYS A 1 179 ? 4.446 1.602 1.863 1.00 91.50 179 LYS A N 1
ATOM 1382 C CA . LYS A 1 179 ? 3.627 2.819 1.720 1.00 91.50 179 LYS A CA 1
ATOM 1383 C C . LYS A 1 179 ? 2.142 2.588 1.999 1.00 91.50 179 LYS A C 1
ATOM 1385 O O . LYS A 1 179 ? 1.426 3.569 2.182 1.00 91.50 179 LYS A O 1
ATOM 1390 N N . LEU A 1 180 ? 1.689 1.337 1.918 1.00 89.81 180 LEU A N 1
ATOM 1391 C CA . LEU A 1 180 ? 0.299 0.942 2.140 1.00 89.81 180 LEU A CA 1
ATOM 1392 C C . LEU A 1 180 ? 0.015 0.626 3.615 1.00 89.81 180 LEU A C 1
ATOM 1394 O O . LEU A 1 180 ? -1.117 0.813 4.052 1.00 89.81 180 LEU A O 1
ATOM 1398 N N . GLN A 1 181 ? 1.019 0.116 4.335 1.00 85.88 181 GLN A N 1
ATOM 1399 C CA . GLN A 1 181 ? 0.966 -0.162 5.775 1.00 85.88 181 GLN A CA 1
ATOM 1400 C C . GLN A 1 181 ? 0.905 1.126 6.596 1.00 85.88 181 GLN A C 1
ATOM 1402 O O . GLN A 1 181 ? 0.120 1.124 7.567 1.00 85.88 181 GLN A O 1
#

Solvent-accessible surface area (backbone atoms only — not comparable to full-atom values): 12344 Å² total; per-residue (Å²): 141,91,85,82,82,94,79,88,88,83,81,72,73,72,76,69,67,79,80,80,83,88,82,90,82,82,93,79,79,91,82,85,82,91,77,89,81,85,84,82,87,83,79,88,76,82,78,78,80,76,83,69,81,80,75,82,68,80,80,76,82,75,82,68,88,67,87,72,71,50,75,67,55,51,52,51,51,50,54,50,51,54,50,47,52,56,54,59,68,55,64,86,68,75,82,85,78,89,52,75,92,68,42,52,78,46,72,37,71,66,86,68,92,85,70,97,64,96,82,71,71,61,20,17,28,41,36,37,35,54,51,77,77,38,81,92,52,56,67,74,55,43,54,49,49,52,66,72,43,52,91,47,40,47,98,88,41,32,38,62,43,73,24,66,87,41,91,39,50,68,58,8,48,54,54,34,51,64,73,72,108

Sequence (181 aa):
MAATRTATTMILKEMVYCRLRLSFSSLSSSSLPSLCLTPTNLHANAVKFTCRELSFSRIRCTSSDDKKVSARLSQVQQLLQEAEERAISAGNEPPPKITLGHVTVSFARSGGPGGQNVNKVNTKVDMRFNVKDAYWLSDRIRDRIMQMEKNRINKDGEIVISSTKTRTQKGNIEDALAKLQ

Mean predicted aligned error: 18.5 Å

Radius of gyration: 35.24 Å; Cα contacts (8 Å, |Δi|>4): 121; chains: 1; bounding box: 48×53×111 Å

Foldseek 3Di:
DDDDDPDQPPDPPVVPPVPPPPDDDDDDDDDDDDDDDDDDDDDDPPPPPPPDDPPPDPPPPDPPPPPCQDPVNVVVVVVVVVVVVVVVVVDPDPDDADDPVQKDKDFAFDDDDDDDDPDGDRQKIKIKGALPPPPVDDPVVSVVCCVVQVVQADPNRIGIFMFDPDSHNVVRVVVRSVSVD

InterPro domains:
  IPR000352 Peptide chain release factor class I [PF00472] (98-181)
  IPR000352 Peptide chain release factor class I [PS00745] (109-125)

Secondary structure (DSSP, 8-state):
----------SSSTTTSTTSSSS-----------------------------------------------HHHHHHHHHHHHHHHHHHHS--PPPPPP-GGGEEEEEEPPP----S-S-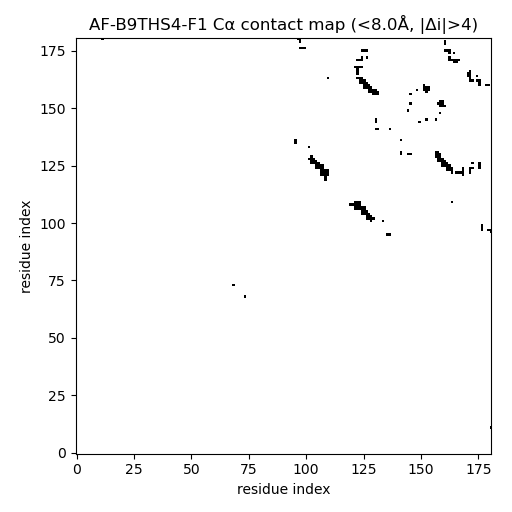----EEEEEEESSS-TTS-HHHHHHHHHHSTTTB-TTSEEEEEE-SSSSHHHHHHHHHHHH-

pLDDT: mean 70.34, std 22.56, range [30.38, 95.75]